Protein AF-A0A8B8DMW7-F1 (afdb_monomer)

Structure (mmCIF, N/CA/C/O backbone):
data_AF-A0A8B8DMW7-F1
#
_entry.id   AF-A0A8B8DMW7-F1
#
loop_
_atom_site.group_PDB
_atom_site.id
_atom_site.type_symbol
_atom_site.label_atom_id
_atom_site.label_alt_id
_atom_site.label_comp_id
_atom_site.label_asym_id
_atom_site.label_entity_id
_atom_site.label_seq_id
_atom_site.pdbx_PDB_ins_code
_atom_site.Cartn_x
_atom_site.Cartn_y
_atom_site.Cartn_z
_atom_site.occupancy
_atom_site.B_iso_or_equiv
_atom_site.auth_seq_id
_atom_site.auth_comp_id
_atom_site.auth_asym_id
_atom_site.auth_atom_id
_atom_site.pdbx_PDB_model_num
ATOM 1 N N . MET A 1 1 ? -51.163 -45.272 -15.082 1.00 38.62 1 MET A N 1
ATOM 2 C CA . MET A 1 1 ? -50.340 -44.198 -15.681 1.00 38.62 1 MET A CA 1
ATOM 3 C C . MET A 1 1 ? -50.093 -43.173 -14.584 1.00 38.62 1 MET A C 1
ATOM 5 O O . MET A 1 1 ? -51.030 -42.864 -13.862 1.00 38.62 1 MET A O 1
ATOM 9 N N . ALA A 1 2 ? -48.829 -42.817 -14.360 1.00 39.22 2 ALA A N 1
ATOM 10 C CA . ALA A 1 2 ? -48.322 -42.127 -13.170 1.00 39.22 2 ALA A CA 1
ATOM 11 C C . ALA A 1 2 ? -48.820 -40.671 -13.021 1.00 39.22 2 ALA A C 1
ATOM 13 O O . ALA A 1 2 ? -49.115 -40.040 -14.036 1.00 39.22 2 ALA A O 1
ATOM 14 N N . PRO A 1 3 ? -48.866 -40.110 -11.796 1.00 40.94 3 PRO A N 1
ATOM 15 C CA . PRO A 1 3 ? -49.042 -38.677 -11.601 1.00 40.94 3 PRO A CA 1
ATOM 16 C C . PRO A 1 3 ? -47.718 -37.938 -11.852 1.00 40.94 3 PRO A C 1
ATOM 18 O O . PRO A 1 3 ? -46.668 -38.320 -11.333 1.00 40.94 3 PRO A O 1
ATOM 21 N N . ILE A 1 4 ? -47.771 -36.874 -12.653 1.00 44.16 4 ILE A N 1
ATOM 22 C CA . ILE A 1 4 ? -46.650 -35.954 -12.865 1.00 44.16 4 ILE A CA 1
ATOM 23 C C . ILE A 1 4 ? -46.601 -35.009 -11.662 1.00 44.16 4 ILE A C 1
ATOM 25 O O . ILE A 1 4 ? -47.529 -34.244 -11.409 1.00 44.16 4 ILE A O 1
ATOM 29 N N . ASN A 1 5 ? -45.512 -35.114 -10.911 1.00 38.69 5 ASN A N 1
ATOM 30 C CA . ASN A 1 5 ? -45.168 -34.288 -9.767 1.00 38.69 5 ASN A CA 1
ATOM 31 C C . ASN A 1 5 ? -44.467 -33.020 -10.284 1.00 38.69 5 ASN A C 1
ATOM 33 O O . ASN A 1 5 ? -43.369 -33.118 -10.828 1.00 38.69 5 ASN A O 1
ATOM 37 N N . ILE A 1 6 ? -45.089 -31.845 -10.154 1.00 47.50 6 ILE A N 1
ATOM 38 C CA . ILE A 1 6 ? -44.439 -30.552 -10.432 1.00 47.50 6 ILE A CA 1
ATOM 39 C C . ILE A 1 6 ? -44.407 -29.753 -9.132 1.00 47.50 6 ILE A C 1
ATOM 41 O O . ILE A 1 6 ? -45.098 -28.755 -8.953 1.00 47.50 6 ILE A O 1
ATOM 45 N N . THR A 1 7 ? -43.580 -30.204 -8.194 1.00 44.94 7 THR A N 1
ATOM 46 C CA . THR A 1 7 ? -43.016 -29.330 -7.163 1.00 44.94 7 THR A CA 1
ATOM 47 C C . THR A 1 7 ? -41.917 -28.495 -7.814 1.00 44.94 7 THR A C 1
ATOM 49 O O . THR A 1 7 ? -40.737 -28.819 -7.730 1.00 44.94 7 THR A O 1
ATOM 52 N N . GLY A 1 8 ? -42.324 -27.454 -8.535 1.00 41.66 8 GLY A N 1
ATOM 53 C CA . GLY A 1 8 ? -41.442 -26.459 -9.141 1.00 41.66 8 GLY A CA 1
ATOM 54 C C . GLY A 1 8 ? -41.655 -25.105 -8.483 1.00 41.66 8 GLY A C 1
ATOM 55 O O . GLY A 1 8 ? -42.107 -24.168 -9.131 1.00 41.66 8 GLY A O 1
ATOM 56 N N . LEU A 1 9 ? -41.395 -25.015 -7.177 1.00 40.38 9 LEU A N 1
ATOM 57 C CA . LEU A 1 9 ? -41.360 -23.741 -6.463 1.00 40.38 9 LEU A CA 1
ATOM 58 C C . LEU A 1 9 ? -40.026 -23.069 -6.812 1.00 40.38 9 LEU A C 1
ATOM 60 O O . LEU A 1 9 ? -39.017 -23.257 -6.137 1.00 40.38 9 LEU A O 1
ATOM 64 N N . ILE A 1 10 ? -40.009 -22.341 -7.929 1.00 41.69 10 ILE A N 1
ATOM 65 C CA . ILE A 1 10 ? -38.921 -21.425 -8.270 1.00 41.69 10 ILE A CA 1
ATOM 66 C C . ILE A 1 10 ? -39.037 -20.253 -7.294 1.00 41.69 10 ILE A C 1
ATOM 68 O O . ILE A 1 10 ? -39.745 -19.277 -7.534 1.00 41.69 10 ILE A O 1
ATOM 72 N N . ILE A 1 11 ? -38.373 -20.386 -6.147 1.00 43.84 11 ILE A N 1
ATOM 73 C CA . ILE A 1 11 ? -38.085 -19.266 -5.258 1.00 43.84 11 ILE A CA 1
ATOM 74 C C . ILE A 1 11 ? -37.014 -18.448 -5.980 1.00 43.84 11 ILE A C 1
ATOM 76 O O . ILE A 1 11 ? -35.822 -18.731 -5.879 1.00 43.84 11 ILE A O 1
ATOM 80 N N . ILE A 1 12 ? -37.454 -17.463 -6.766 1.00 48.34 12 ILE A N 1
ATOM 81 C CA . ILE A 1 12 ? -36.596 -16.365 -7.208 1.00 48.34 12 ILE A CA 1
ATOM 82 C C . ILE A 1 12 ? -36.252 -15.594 -5.937 1.00 48.34 12 ILE A C 1
ATOM 84 O O . ILE A 1 12 ? -37.028 -14.769 -5.456 1.00 48.34 12 ILE A O 1
ATOM 88 N N . LEU A 1 13 ? -35.114 -15.941 -5.343 1.00 38.62 13 LEU A N 1
ATOM 89 C CA . LEU A 1 13 ? -34.545 -15.240 -4.208 1.00 38.62 13 LEU A CA 1
ATOM 90 C C . LEU A 1 13 ? -33.970 -13.935 -4.761 1.00 38.62 13 LEU A C 1
ATOM 92 O O . LEU A 1 13 ? -32.818 -13.856 -5.175 1.00 38.62 13 LEU A O 1
ATOM 96 N N . VAL A 1 14 ? -34.837 -12.927 -4.860 1.00 43.84 14 VAL A N 1
ATOM 97 C CA . VAL A 1 14 ? -34.433 -11.540 -5.064 1.00 43.84 14 VAL A CA 1
ATOM 98 C C . VAL A 1 14 ? -33.691 -11.149 -3.790 1.00 43.84 14 VAL A C 1
ATOM 100 O O . VAL A 1 14 ? -34.307 -10.790 -2.789 1.00 43.84 14 VAL A O 1
ATOM 103 N N . ILE A 1 15 ? -32.368 -11.315 -3.792 1.00 47.91 15 ILE A N 1
ATOM 104 C CA . ILE A 1 15 ? -31.496 -10.759 -2.760 1.00 47.91 15 ILE A CA 1
ATOM 105 C C . ILE A 1 15 ? -31.519 -9.249 -2.983 1.00 47.91 15 ILE A C 1
ATOM 107 O O . ILE A 1 15 ? -30.732 -8.693 -3.741 1.00 47.91 15 ILE A O 1
ATOM 111 N N . SER A 1 16 ? -32.485 -8.581 -2.365 1.00 44.47 16 SER A N 1
ATOM 112 C CA . SER A 1 16 ? -32.354 -7.169 -2.043 1.00 44.47 16 SER A CA 1
ATOM 113 C C . SER A 1 16 ? -31.127 -7.035 -1.142 1.00 44.47 16 SER A C 1
ATOM 115 O O . SER A 1 16 ? -31.129 -7.603 -0.047 1.00 44.47 16 SER A O 1
ATOM 117 N N . CYS A 1 17 ? -30.080 -6.356 -1.633 1.00 41.75 17 CYS A N 1
ATOM 118 C CA . CYS A 1 17 ? -28.896 -5.985 -0.857 1.00 41.75 17 CYS A CA 1
ATOM 119 C C . CYS A 1 17 ? -29.336 -5.425 0.498 1.00 41.75 17 CYS A C 1
ATOM 121 O O . CYS A 1 17 ? -29.926 -4.348 0.571 1.00 41.75 17 CYS A O 1
ATOM 123 N N . VAL A 1 18 ? -29.081 -6.200 1.548 1.00 51.62 18 VAL A N 1
ATOM 124 C CA . VAL A 1 18 ? -29.189 -5.772 2.939 1.00 51.62 18 VAL A CA 1
ATOM 125 C C . VAL A 1 18 ? -28.098 -4.733 3.181 1.00 51.62 18 VAL A C 1
ATOM 127 O O . VAL A 1 18 ? -26.977 -4.899 2.703 1.00 51.62 18 VAL A O 1
ATOM 130 N N . GLU A 1 19 ? -28.461 -3.650 3.866 1.00 55.47 19 GLU A N 1
ATOM 131 C CA . GLU A 1 19 ? -27.587 -2.537 4.247 1.00 55.47 19 GLU A CA 1
ATOM 132 C C . GLU A 1 19 ? -26.218 -3.056 4.719 1.00 55.47 19 GLU A C 1
ATOM 134 O O . GLU A 1 19 ? -26.128 -3.886 5.623 1.00 55.47 19 GLU A O 1
ATOM 139 N N . GLY A 1 20 ? -25.165 -2.623 4.014 1.00 63.00 20 GLY A N 1
ATOM 140 C CA . GLY A 1 20 ? -23.840 -3.251 3.947 1.00 63.00 20 GLY A CA 1
ATOM 141 C C . GLY A 1 20 ? -22.952 -3.049 5.173 1.00 63.00 20 GLY A C 1
ATOM 142 O O . GLY A 1 20 ? -21.792 -2.669 5.030 1.00 63.00 20 GLY A O 1
ATOM 143 N N . GLN A 1 21 ? -23.491 -3.298 6.365 1.00 71.12 21 GLN A N 1
ATOM 144 C CA . GLN A 1 21 ? -22.744 -3.321 7.617 1.00 71.12 21 GLN A CA 1
ATOM 145 C C . GLN A 1 21 ? -22.553 -4.765 8.084 1.00 71.12 21 GLN A C 1
ATOM 147 O O . GLN A 1 21 ? -23.513 -5.501 8.304 1.00 71.12 21 GLN A O 1
ATOM 152 N N . THR A 1 22 ? -21.296 -5.179 8.230 1.00 84.62 22 THR A N 1
ATOM 153 C CA . THR A 1 22 ? -20.930 -6.510 8.733 1.00 84.62 22 THR A CA 1
ATOM 154 C C . THR A 1 22 ? -20.185 -6.365 10.050 1.00 84.62 22 THR A C 1
ATOM 156 O O . THR A 1 22 ? -19.215 -5.620 10.128 1.00 84.62 22 THR A O 1
ATOM 159 N N . GLN A 1 23 ? -20.609 -7.088 11.086 1.00 86.75 23 GLN A N 1
ATOM 160 C CA . GLN A 1 23 ? -19.910 -7.129 12.370 1.00 86.75 23 GLN A CA 1
ATOM 161 C C . GLN A 1 23 ? -19.091 -8.416 12.490 1.00 86.75 23 GLN A C 1
ATOM 163 O O . GLN A 1 23 ? -19.601 -9.515 12.258 1.00 86.75 23 GLN A O 1
ATOM 168 N N . THR A 1 24 ? -17.818 -8.285 12.856 1.00 88.94 24 THR A N 1
ATOM 169 C CA . THR A 1 24 ? -16.917 -9.425 13.063 1.00 88.94 24 THR A CA 1
ATOM 170 C C . THR A 1 24 ? -16.999 -9.966 14.491 1.00 88.94 24 THR A C 1
ATOM 172 O O . THR A 1 24 ? -17.567 -9.343 15.388 1.00 88.94 24 THR A O 1
ATOM 175 N N . LYS A 1 25 ? -16.404 -11.143 14.729 1.00 84.56 25 LYS A N 1
ATOM 176 C CA . LYS A 1 25 ? -16.334 -11.752 16.073 1.00 84.56 25 LYS A CA 1
ATOM 177 C C . LYS A 1 25 ? -15.413 -10.982 17.020 1.00 84.56 25 LYS A C 1
ATOM 179 O O . LYS A 1 25 ? -15.413 -11.233 18.221 1.00 84.56 25 LYS A O 1
ATOM 184 N N . GLU A 1 26 ? -14.590 -10.100 16.473 1.00 86.69 26 GLU A N 1
ATOM 185 C CA . GLU A 1 26 ? -13.582 -9.320 17.171 1.00 86.69 26 GLU A CA 1
ATOM 186 C C . GLU A 1 26 ? -14.043 -7.889 17.475 1.00 86.69 26 GLU A C 1
ATOM 188 O O . GLU A 1 26 ? -13.198 -7.066 17.842 1.00 86.69 26 GLU A O 1
ATOM 193 N N . ASP A 1 27 ? -15.348 -7.625 17.363 1.00 89.75 27 ASP A N 1
ATOM 194 C CA . ASP A 1 27 ? -15.998 -6.333 17.606 1.00 89.75 27 ASP A CA 1
ATOM 195 C C . ASP A 1 27 ? -15.540 -5.234 16.635 1.00 89.75 27 ASP A C 1
ATOM 197 O O . ASP A 1 27 ? -15.338 -4.082 17.018 1.00 89.75 27 ASP A O 1
ATOM 201 N N . VAL A 1 28 ? -15.354 -5.603 15.363 1.00 94.38 28 VAL A N 1
ATOM 202 C CA . VAL A 1 28 ? -15.120 -4.654 14.269 1.00 94.38 28 VAL A CA 1
ATOM 203 C C . VAL A 1 28 ? -16.379 -4.599 13.414 1.00 94.38 28 VAL A C 1
ATOM 205 O O . VAL A 1 28 ? -16.762 -5.588 12.791 1.00 94.38 28 VAL A O 1
ATOM 208 N N . GLU A 1 29 ? -17.037 -3.449 13.401 1.00 96.38 29 GLU A N 1
ATOM 209 C CA . GLU A 1 29 ? -18.109 -3.125 12.464 1.00 96.38 29 GLU A CA 1
ATOM 210 C C . GLU A 1 29 ? -17.476 -2.596 11.171 1.00 96.38 29 GLU A C 1
ATOM 212 O O . GLU A 1 29 ? -16.658 -1.677 11.210 1.00 96.38 29 GLU A O 1
ATOM 217 N N . ILE A 1 30 ? -17.831 -3.190 10.034 1.00 96.69 30 ILE A N 1
ATOM 218 C CA . ILE A 1 30 ? -17.294 -2.870 8.710 1.00 96.69 30 ILE A CA 1
ATOM 219 C C . ILE A 1 30 ? -18.430 -2.337 7.847 1.00 96.69 30 ILE A C 1
ATOM 221 O O . ILE A 1 30 ? -19.419 -3.036 7.627 1.00 96.69 30 ILE A O 1
ATOM 225 N N . GLU A 1 31 ? -18.257 -1.134 7.317 1.00 97.00 31 GLU A N 1
ATOM 226 C CA . GLU A 1 31 ? -19.129 -0.523 6.318 1.00 97.00 31 GLU A CA 1
ATOM 227 C C . GLU A 1 31 ? -18.315 -0.238 5.049 1.00 97.00 31 GLU A C 1
ATOM 229 O O . GLU A 1 31 ? -17.265 0.403 5.109 1.00 97.00 31 GLU A O 1
ATOM 234 N N . ILE A 1 32 ? -18.782 -0.709 3.890 1.00 95.69 32 ILE A N 1
ATOM 235 C CA . ILE A 1 32 ? -18.144 -0.405 2.601 1.00 95.69 32 ILE A CA 1
ATOM 236 C C . ILE A 1 32 ? -18.683 0.940 2.109 1.00 95.69 32 ILE A C 1
ATOM 238 O O . ILE A 1 32 ? -19.856 1.053 1.761 1.00 95.69 32 ILE A O 1
ATOM 242 N N . ILE A 1 33 ? -17.817 1.953 2.081 1.00 96.44 33 ILE A N 1
ATOM 243 C CA . ILE A 1 33 ? -18.148 3.314 1.638 1.00 96.44 33 ILE A CA 1
ATOM 244 C C . ILE A 1 33 ? -18.018 3.420 0.120 1.00 96.44 33 ILE A C 1
ATOM 246 O O . ILE A 1 33 ? -18.929 3.896 -0.554 1.00 96.44 33 ILE A O 1
ATOM 250 N N . THR A 1 34 ? -16.895 2.932 -0.408 1.00 95.06 34 THR A N 1
ATOM 251 C CA . THR A 1 34 ? -16.614 2.902 -1.844 1.00 95.06 34 THR A CA 1
ATOM 252 C C . THR A 1 34 ? -16.273 1.465 -2.218 1.00 95.06 34 THR A C 1
ATOM 254 O O . THR A 1 34 ? -15.289 0.949 -1.686 1.00 95.06 34 THR A O 1
ATOM 257 N N . PRO A 1 35 ? -17.063 0.800 -3.080 1.00 92.25 35 PRO A N 1
ATOM 258 C CA . PRO A 1 35 ? -16.770 -0.558 -3.528 1.00 92.25 35 PRO A CA 1
ATOM 259 C C . PRO A 1 35 ? -15.506 -0.588 -4.401 1.00 92.25 35 PRO A C 1
ATOM 261 O O . PRO A 1 35 ? -15.073 0.458 -4.893 1.00 92.25 35 PRO A O 1
ATOM 264 N N . PRO A 1 36 ? -14.915 -1.771 -4.632 1.00 90.06 36 PRO A N 1
ATOM 265 C CA . PRO A 1 36 ? -13.738 -1.874 -5.475 1.00 90.06 36 PRO A CA 1
ATOM 266 C C . PRO A 1 36 ? -14.047 -1.462 -6.927 1.00 90.06 36 PRO A C 1
ATOM 268 O O . PRO A 1 36 ? -15.152 -1.703 -7.421 1.00 90.06 36 PRO A O 1
ATOM 271 N N . PRO A 1 37 ? -13.071 -0.878 -7.644 1.00 86.06 37 PRO A N 1
ATOM 272 C CA . PRO A 1 37 ? -13.241 -0.436 -9.028 1.00 86.06 37 PRO A CA 1
ATOM 273 C C . PRO A 1 37 ? -13.409 -1.601 -10.018 1.00 86.06 37 PRO A C 1
ATOM 275 O O . PRO A 1 37 ? -13.922 -1.400 -11.116 1.00 86.06 37 PRO A O 1
ATOM 278 N N . SER A 1 38 ? -12.997 -2.816 -9.638 1.00 83.94 38 SER A N 1
ATOM 279 C CA . SER A 1 38 ? -13.169 -4.045 -10.416 1.00 83.94 38 SER A CA 1
ATOM 280 C C . SER A 1 38 ? -13.755 -5.152 -9.545 1.00 83.94 38 SER A C 1
ATOM 282 O O . SER A 1 38 ? -13.354 -5.320 -8.396 1.00 83.94 38 SER A O 1
ATOM 284 N N . LEU A 1 39 ? -14.678 -5.933 -10.114 1.00 78.81 39 LEU A N 1
ATOM 285 C CA . LEU A 1 39 ? -15.257 -7.118 -9.470 1.00 78.81 39 LEU A CA 1
ATOM 286 C C . LEU A 1 39 ? -14.314 -8.331 -9.493 1.00 78.81 39 LEU A C 1
ATOM 288 O O . LEU A 1 39 ? -14.531 -9.278 -8.745 1.00 78.81 39 LEU A O 1
ATOM 292 N N . GLU A 1 40 ? -13.282 -8.309 -10.337 1.00 84.31 40 GLU A N 1
ATOM 293 C CA . GLU A 1 40 ? -12.313 -9.404 -10.500 1.00 84.31 40 GLU A CA 1
ATOM 294 C C . GLU A 1 40 ? -11.042 -9.193 -9.665 1.00 84.31 40 GLU A C 1
ATOM 296 O O . GLU A 1 40 ? -10.027 -9.855 -9.876 1.00 84.31 40 GLU A O 1
ATOM 301 N N . CYS A 1 41 ? -11.067 -8.259 -8.713 1.00 88.25 41 CYS A N 1
ATOM 302 C CA . CYS A 1 41 ? -9.914 -8.006 -7.869 1.00 88.25 41 CYS A CA 1
ATOM 303 C C . CYS A 1 41 ? -9.651 -9.171 -6.906 1.00 88.25 41 CYS A C 1
ATOM 305 O O . CYS A 1 41 ? -10.552 -9.731 -6.277 1.00 88.25 41 CYS A O 1
ATOM 307 N N . GLN A 1 42 ? -8.375 -9.511 -6.751 1.00 90.56 42 GLN A N 1
ATOM 308 C CA . GLN A 1 42 ? -7.933 -10.369 -5.667 1.00 90.56 42 GLN A CA 1
ATOM 309 C C . GLN A 1 42 ? -8.015 -9.579 -4.360 1.00 90.56 42 GLN A C 1
ATOM 311 O O . GLN A 1 42 ? -7.318 -8.584 -4.201 1.00 90.56 42 GLN A O 1
ATOM 316 N N . GLY A 1 43 ? -8.859 -10.015 -3.424 1.00 93.56 43 GLY A N 1
ATOM 317 C CA . GLY A 1 43 ? -8.952 -9.382 -2.109 1.00 93.56 43 GLY A CA 1
ATOM 318 C C . GLY A 1 43 ? -7.686 -9.584 -1.270 1.00 93.56 43 GLY A C 1
ATOM 319 O O . GLY A 1 43 ? -6.983 -10.586 -1.426 1.00 93.56 43 GLY A O 1
ATOM 320 N N . ILE A 1 44 ? -7.424 -8.650 -0.353 1.00 94.94 44 ILE A N 1
ATOM 321 C CA . ILE A 1 44 ? -6.288 -8.686 0.574 1.00 94.94 44 ILE A CA 1
ATOM 322 C C . ILE A 1 44 ? -6.331 -9.944 1.444 1.00 94.94 44 ILE A C 1
ATOM 324 O O . ILE A 1 44 ? -7.346 -10.261 2.075 1.00 94.94 44 ILE A O 1
ATOM 328 N N . ARG A 1 45 ? -5.192 -10.633 1.519 1.00 92.94 45 ARG A N 1
ATOM 329 C CA . ARG A 1 45 ? -4.968 -11.839 2.316 1.00 92.94 45 ARG A CA 1
ATOM 330 C C . ARG A 1 45 ? -3.703 -11.712 3.159 1.00 92.94 45 ARG A C 1
ATOM 332 O O . ARG A 1 45 ? -2.900 -10.791 3.043 1.00 92.94 45 ARG A O 1
ATOM 339 N N . LYS A 1 46 ? -3.528 -12.669 4.065 1.00 90.81 46 LYS A N 1
ATOM 340 C CA . LYS A 1 46 ? -2.367 -12.738 4.957 1.00 90.81 46 LYS A CA 1
ATOM 341 C C . LYS A 1 46 ? -1.065 -12.862 4.166 1.00 90.81 46 LYS A C 1
ATOM 343 O O . LYS A 1 46 ? -0.935 -13.756 3.341 1.00 90.81 46 LYS A O 1
ATOM 348 N N . GLY A 1 47 ? -0.091 -12.020 4.504 1.00 90.88 47 GLY A N 1
ATOM 349 C CA . GLY A 1 47 ? 1.215 -11.957 3.847 1.00 90.88 47 GLY A CA 1
ATOM 350 C C . GLY A 1 47 ? 1.308 -10.927 2.723 1.00 90.88 47 GLY A C 1
ATOM 351 O O . GLY A 1 47 ? 2.427 -10.585 2.339 1.00 90.88 47 GLY A O 1
ATOM 352 N N . ASP A 1 48 ? 0.176 -10.403 2.249 1.00 94.94 48 ASP A N 1
ATOM 353 C CA . AS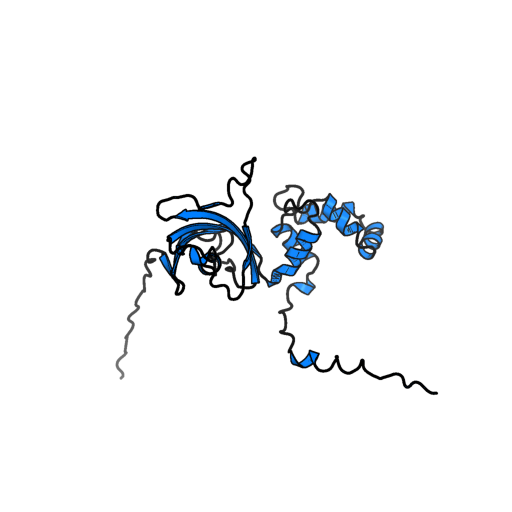P A 1 48 ? 0.144 -9.385 1.201 1.00 94.94 48 ASP A CA 1
ATOM 354 C C . ASP A 1 48 ? 0.769 -8.078 1.687 1.00 94.94 48 ASP A C 1
ATOM 356 O O . ASP A 1 48 ? 0.748 -7.761 2.878 1.00 94.94 48 ASP A O 1
ATOM 360 N N . TRP A 1 49 ? 1.322 -7.301 0.766 1.00 94.94 49 TRP A N 1
ATOM 361 C CA . TRP A 1 49 ? 1.738 -5.935 1.048 1.00 94.94 49 TRP A CA 1
ATOM 362 C C . TRP A 1 49 ? 0.577 -4.985 0.760 1.00 94.94 49 TRP A C 1
ATOM 364 O O . TRP A 1 49 ? -0.057 -5.070 -0.293 1.00 94.94 49 TRP A O 1
ATOM 374 N N . VAL A 1 50 ? 0.280 -4.093 1.703 1.00 94.44 50 VAL A N 1
ATOM 375 C CA . VAL A 1 50 ? -0.858 -3.175 1.617 1.00 94.44 50 VAL A CA 1
ATOM 376 C C . VAL A 1 50 ? -0.397 -1.761 1.938 1.00 94.44 50 VAL A C 1
ATOM 378 O O . VAL A 1 50 ? 0.335 -1.537 2.904 1.00 94.44 50 VAL A O 1
ATOM 381 N N . SER A 1 51 ? -0.864 -0.813 1.132 1.00 94.31 51 SER A N 1
ATOM 382 C CA . SER A 1 51 ? -0.722 0.624 1.339 1.00 94.31 51 SER A CA 1
ATOM 383 C C . SER A 1 51 ? -2.104 1.228 1.528 1.00 94.31 51 SER A C 1
ATOM 385 O O . SER A 1 51 ? -2.990 1.051 0.688 1.00 94.31 51 SER A O 1
ATOM 387 N N . ILE A 1 52 ? -2.308 1.932 2.637 1.00 96.31 52 ILE A N 1
ATOM 388 C CA . ILE A 1 52 ? -3.592 2.553 2.957 1.00 96.31 52 ILE A CA 1
ATOM 389 C C . ILE A 1 52 ? -3.446 4.043 3.227 1.00 96.31 52 ILE A C 1
ATOM 391 O O . ILE A 1 52 ? -2.418 4.526 3.705 1.00 96.31 52 ILE A O 1
ATOM 395 N N . LEU A 1 53 ? -4.533 4.760 2.975 1.00 96.88 53 LEU A N 1
ATOM 396 C CA . LEU A 1 53 ? -4.754 6.100 3.490 1.00 96.88 53 LEU A CA 1
ATOM 397 C C . LEU A 1 53 ? -5.921 6.053 4.466 1.00 96.88 53 LEU A C 1
ATOM 399 O O . LEU A 1 53 ? -6.933 5.424 4.169 1.00 96.88 53 LEU A O 1
ATOM 403 N N . TYR A 1 54 ? -5.809 6.710 5.614 1.00 97.00 54 TYR A N 1
ATOM 404 C CA . TYR A 1 54 ? -6.868 6.705 6.609 1.00 97.00 54 TYR A CA 1
ATOM 405 C C . TYR A 1 54 ? -7.046 8.026 7.346 1.00 97.00 54 TYR A C 1
ATOM 407 O O . TYR A 1 54 ? -6.135 8.849 7.449 1.00 97.00 54 TYR A O 1
ATOM 415 N N . ASN A 1 55 ? -8.239 8.169 7.915 1.00 96.62 55 ASN A N 1
ATOM 416 C CA . ASN A 1 55 ? -8.553 9.118 8.973 1.00 96.62 55 ASN A CA 1
ATOM 417 C C . ASN A 1 55 ? -9.114 8.356 10.172 1.00 96.62 55 ASN A C 1
ATOM 419 O O . ASN A 1 55 ? -10.014 7.532 10.014 1.00 96.62 55 ASN A O 1
ATOM 423 N N . ALA A 1 56 ? -8.598 8.650 11.362 1.00 96.44 56 ALA A N 1
ATOM 424 C CA . ALA A 1 56 ? -9.046 8.051 12.606 1.00 96.44 56 ALA A CA 1
ATOM 425 C C . ALA A 1 56 ? -9.554 9.125 13.572 1.00 96.44 56 ALA A C 1
ATOM 427 O O . ALA A 1 56 ? -8.871 10.116 13.856 1.00 96.44 56 ALA A O 1
ATOM 428 N N . SER A 1 57 ? -10.743 8.900 14.117 1.00 96.81 57 SER A N 1
ATOM 429 C CA . SER A 1 57 ? -11.366 9.762 15.118 1.00 96.81 57 SER A CA 1
ATOM 430 C C . SER A 1 57 ? -12.154 8.944 16.139 1.00 96.81 57 SER A C 1
ATOM 432 O O . SER A 1 57 ? -12.429 7.763 15.936 1.00 96.81 57 SER A O 1
ATOM 434 N N . THR A 1 58 ? -12.523 9.548 17.266 1.00 96.44 58 THR A N 1
ATOM 435 C CA . THR A 1 58 ? -13.545 8.961 18.144 1.00 96.44 58 THR A CA 1
ATOM 436 C C . THR A 1 58 ? -14.927 9.082 17.500 1.00 96.44 58 THR A C 1
ATOM 438 O O . THR A 1 58 ? -15.123 9.868 16.570 1.00 96.44 58 THR A O 1
ATOM 441 N N . VAL A 1 59 ? -15.918 8.341 18.001 1.00 95.12 59 VAL A N 1
ATOM 442 C CA . VAL A 1 59 ? -17.310 8.467 17.522 1.00 95.12 59 VAL A CA 1
ATOM 443 C C . VAL A 1 59 ? -17.894 9.873 17.731 1.00 95.12 59 VAL A C 1
ATOM 445 O O . VAL A 1 59 ? -18.795 10.279 17.004 1.00 95.12 59 VAL A O 1
ATOM 448 N N . GLU A 1 60 ? -17.352 10.644 18.677 1.00 93.00 60 GLU A N 1
ATOM 449 C CA . GLU A 1 60 ? -17.685 12.054 18.912 1.00 93.00 60 GLU A CA 1
ATOM 450 C C . GLU A 1 60 ? -16.957 13.021 17.958 1.00 93.00 60 GLU A C 1
ATOM 452 O O . GLU A 1 60 ? -17.157 14.233 18.034 1.00 93.00 60 GLU A O 1
ATOM 457 N N . GLY A 1 61 ? -16.111 12.507 17.061 1.00 92.62 61 GLY A N 1
ATOM 458 C CA . GLY A 1 61 ? -15.377 13.293 16.071 1.00 92.62 61 GLY A CA 1
ATOM 459 C C . GLY A 1 61 ? -14.058 13.881 16.573 1.00 92.62 61 GLY A C 1
ATOM 460 O O . GLY A 1 61 ? -13.458 14.699 15.874 1.00 92.62 61 GLY A O 1
ATOM 461 N N . GLN A 1 62 ? -13.570 13.483 17.753 1.00 94.56 62 GLN A N 1
ATOM 462 C CA . GLN A 1 62 ? -12.247 13.907 18.210 1.00 94.56 62 GLN A CA 1
ATOM 463 C C . GLN A 1 62 ? -11.170 13.274 17.323 1.00 94.56 62 GLN A C 1
ATOM 465 O O . GLN A 1 62 ? -11.110 12.054 17.195 1.00 94.56 62 GLN A O 1
ATOM 470 N N . TYR A 1 63 ? -10.306 14.104 16.737 1.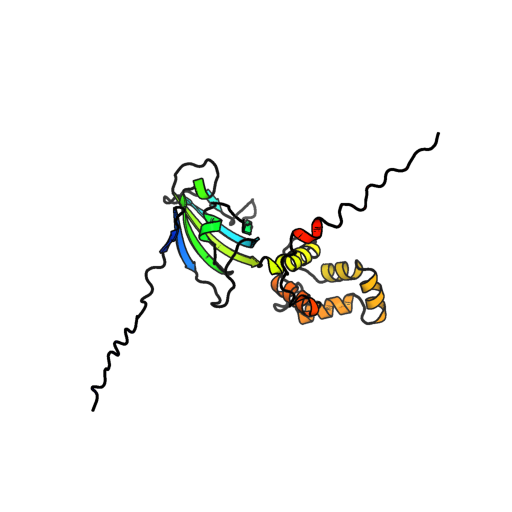00 94.00 63 TYR A N 1
ATOM 471 C CA . TYR A 1 63 ? -9.177 13.649 15.926 1.00 94.00 63 TYR A CA 1
ATOM 472 C C . TYR A 1 63 ? -8.221 12.765 16.737 1.00 94.00 63 TYR A C 1
ATOM 474 O O . TYR A 1 63 ? -7.838 13.130 17.852 1.00 94.00 63 TYR A O 1
ATOM 482 N N . LEU A 1 64 ? -7.813 11.638 16.150 1.00 93.69 64 LEU A N 1
ATOM 483 C CA . LEU A 1 64 ? -6.780 10.762 16.698 1.00 93.69 64 LEU A CA 1
ATOM 484 C C . LEU A 1 64 ? -5.521 10.803 15.835 1.00 93.69 64 LEU A C 1
ATOM 486 O O . LEU A 1 64 ? -4.464 11.190 16.326 1.00 93.69 64 LEU A O 1
ATOM 490 N N . ASP A 1 65 ? -5.636 10.422 14.562 1.00 93.50 65 ASP A N 1
ATOM 491 C CA . ASP A 1 65 ? -4.515 10.401 13.619 1.00 93.50 65 ASP A CA 1
ATOM 492 C C . ASP A 1 65 ? -5.010 10.326 12.162 1.00 93.50 65 ASP A C 1
ATOM 494 O O . ASP A 1 65 ? -6.174 10.014 11.894 1.00 93.50 65 ASP A O 1
ATOM 498 N N . SER A 1 66 ? -4.126 10.616 11.212 1.00 94.31 66 SER A N 1
ATOM 499 C CA . SER A 1 66 ? -4.401 10.608 9.779 1.00 94.31 66 SER A CA 1
ATOM 500 C C . SER A 1 66 ? -3.120 10.403 8.972 1.00 94.31 66 SER A C 1
ATOM 502 O O . SER A 1 66 ? -2.039 10.862 9.349 1.00 94.31 66 SER A O 1
ATOM 504 N N . THR A 1 67 ? -3.237 9.736 7.824 1.00 93.94 67 THR A N 1
ATOM 505 C CA . THR A 1 67 ? -2.178 9.702 6.795 1.00 93.94 67 THR A CA 1
ATOM 506 C C . THR A 1 67 ? -2.147 10.965 5.940 1.00 93.94 67 THR A C 1
ATOM 508 O O . THR A 1 67 ? -1.186 11.192 5.207 1.00 93.94 67 THR A O 1
ATOM 511 N N . TYR A 1 68 ? -3.206 11.771 5.997 1.00 91.94 68 TYR A N 1
ATOM 512 C CA . TYR A 1 68 ? -3.314 13.040 5.295 1.00 91.94 68 TYR A CA 1
ATOM 513 C C . TYR A 1 68 ? -2.721 14.166 6.144 1.00 91.94 68 TYR A C 1
ATOM 515 O O . TYR A 1 68 ? -2.785 14.137 7.372 1.00 91.94 68 TYR A O 1
ATOM 523 N N . ASN A 1 69 ? -2.196 15.198 5.485 1.00 86.25 69 ASN A N 1
ATOM 524 C CA . ASN A 1 69 ? -1.690 16.412 6.130 1.00 86.25 69 ASN A CA 1
ATOM 525 C C . ASN A 1 69 ? -0.605 16.157 7.201 1.00 86.25 69 ASN A C 1
ATOM 527 O O . ASN A 1 69 ? -0.590 16.800 8.251 1.00 86.25 69 ASN A O 1
ATOM 531 N N . ARG A 1 70 ? 0.317 15.220 6.951 1.00 81.56 70 ARG A N 1
ATOM 532 C CA . ARG A 1 70 ? 1.456 14.950 7.840 1.00 81.56 70 ARG A CA 1
ATOM 533 C C . ARG A 1 70 ? 2.588 15.962 7.606 1.00 81.56 70 ARG A C 1
ATOM 535 O O . ARG A 1 70 ? 2.911 16.319 6.474 1.00 81.56 70 ARG A O 1
ATOM 542 N N . GLY A 1 71 ? 3.247 16.375 8.690 1.00 71.62 71 GLY A N 1
ATOM 543 C CA . GLY A 1 71 ? 4.412 17.267 8.641 1.00 71.62 71 GLY A CA 1
ATOM 544 C C . GLY A 1 71 ? 4.070 18.736 8.366 1.00 71.62 71 GLY A C 1
ATOM 545 O O . GLY A 1 71 ? 2.929 19.160 8.510 1.00 71.62 71 GLY A O 1
ATOM 546 N N . ARG A 1 72 ? 5.084 19.542 8.021 1.00 67.56 72 ARG A N 1
ATOM 547 C CA . ARG A 1 72 ? 4.906 20.983 7.739 1.00 67.56 72 ARG A CA 1
ATOM 548 C C . ARG A 1 72 ? 4.339 21.263 6.349 1.00 67.56 72 ARG A C 1
ATOM 550 O O . ARG A 1 72 ? 3.723 22.306 6.162 1.00 67.56 72 ARG A O 1
ATOM 557 N N . ASP A 1 73 ? 4.515 20.327 5.424 1.00 79.25 73 ASP A N 1
ATOM 558 C CA . ASP A 1 73 ? 4.162 20.494 4.011 1.00 79.25 73 ASP A CA 1
ATOM 559 C C . ASP A 1 73 ? 2.814 19.839 3.658 1.00 79.25 73 ASP A C 1
ATOM 561 O O . ASP A 1 73 ? 2.491 19.676 2.487 1.00 79.25 73 ASP A O 1
ATOM 565 N N . ASN A 1 74 ? 2.016 19.462 4.669 1.00 81.81 74 ASN A N 1
ATOM 566 C CA . ASN A 1 74 ? 0.717 18.795 4.514 1.00 81.81 74 ASN A CA 1
ATOM 567 C C . ASN A 1 74 ? 0.766 17.578 3.573 1.00 81.81 74 ASN A C 1
ATOM 569 O O . ASN A 1 74 ? -0.114 17.375 2.736 1.00 81.81 74 ASN A O 1
ATOM 573 N N . LEU A 1 75 ? 1.798 16.748 3.724 1.00 83.62 75 LEU A N 1
ATOM 574 C CA . LEU A 1 75 ? 2.007 15.598 2.855 1.00 83.62 75 LEU A CA 1
ATOM 575 C C . LEU A 1 75 ? 0.975 14.506 3.140 1.00 83.62 75 LEU A C 1
ATOM 577 O O . LEU A 1 75 ? 0.577 14.275 4.284 1.00 83.62 75 LEU A O 1
ATOM 581 N N . THR A 1 76 ? 0.573 13.802 2.087 1.00 89.75 76 THR A N 1
ATOM 582 C CA . THR A 1 76 ? -0.209 12.569 2.204 1.00 89.75 76 THR A CA 1
ATOM 583 C C . THR A 1 76 ? 0.754 11.393 2.131 1.00 89.75 76 THR A C 1
ATOM 585 O O . THR A 1 76 ? 1.264 11.077 1.059 1.00 89.75 76 THR A O 1
ATOM 588 N N . ILE A 1 77 ? 1.023 10.769 3.278 1.00 89.06 77 ILE A N 1
ATOM 589 C CA . ILE A 1 77 ? 1.995 9.677 3.406 1.00 89.06 77 ILE A CA 1
ATOM 590 C C . ILE A 1 77 ? 1.228 8.405 3.769 1.00 89.06 77 ILE A C 1
ATOM 592 O O . ILE A 1 77 ? 0.718 8.327 4.891 1.00 89.06 77 ILE A O 1
ATOM 596 N N . PRO A 1 78 ? 1.128 7.424 2.855 1.00 91.31 78 PRO A N 1
ATOM 597 C CA . PRO A 1 78 ? 0.449 6.169 3.132 1.00 91.31 78 PRO A CA 1
ATOM 598 C C . PRO A 1 78 ? 1.061 5.411 4.297 1.00 91.31 78 PRO A C 1
ATOM 600 O O . PRO A 1 78 ? 2.275 5.412 4.496 1.00 91.31 78 PRO A O 1
ATOM 603 N N . GLU A 1 79 ? 0.204 4.707 5.020 1.00 92.50 79 GLU A N 1
ATOM 604 C CA . GLU A 1 79 ? 0.644 3.680 5.949 1.00 92.50 79 GLU A CA 1
ATOM 605 C C . GLU A 1 79 ? 0.846 2.386 5.161 1.00 92.50 79 GLU A C 1
ATOM 607 O O . GLU A 1 79 ? -0.074 1.916 4.486 1.00 92.50 79 GLU A O 1
ATOM 612 N N . VAL A 1 80 ? 2.049 1.820 5.236 1.00 91.06 80 VAL A N 1
ATOM 613 C CA . VAL A 1 80 ? 2.427 0.614 4.491 1.00 91.06 80 VAL A CA 1
ATOM 614 C C . VAL A 1 80 ? 2.790 -0.505 5.451 1.00 91.06 80 VAL A C 1
ATOM 616 O O . VAL A 1 80 ? 3.553 -0.310 6.398 1.00 91.06 80 VAL A O 1
ATOM 619 N N . TYR A 1 81 ? 2.257 -1.699 5.217 1.00 89.56 81 TYR A N 1
ATOM 620 C CA . TYR A 1 81 ? 2.574 -2.862 6.040 1.00 89.56 81 TYR A CA 1
ATOM 621 C C . TYR A 1 81 ? 2.320 -4.169 5.297 1.00 89.56 81 TYR A C 1
ATOM 623 O O . TYR A 1 81 ? 1.545 -4.248 4.347 1.00 89.56 81 TYR A O 1
ATOM 631 N N . TYR A 1 82 ? 2.970 -5.227 5.776 1.00 90.25 82 TYR A N 1
AT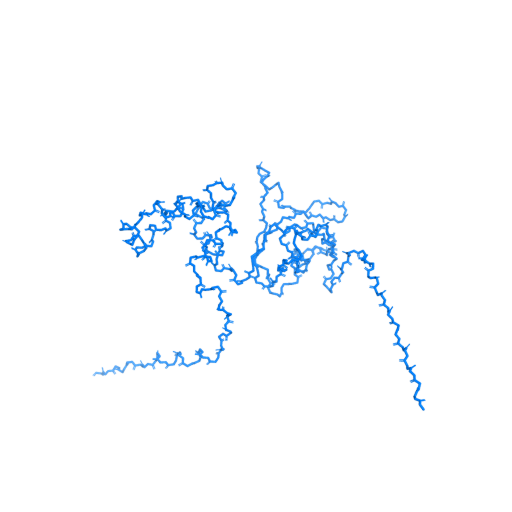OM 632 C CA . TYR A 1 82 ? 2.591 -6.584 5.412 1.00 90.25 82 TYR A CA 1
ATOM 633 C C . TYR A 1 82 ? 1.394 -7.005 6.252 1.00 90.25 82 TYR A C 1
ATOM 635 O O . TYR A 1 82 ? 1.420 -6.903 7.483 1.00 90.25 82 TYR A O 1
ATOM 643 N N . PHE A 1 83 ? 0.351 -7.484 5.590 1.00 88.94 83 PHE A N 1
ATOM 644 C CA . PHE A 1 83 ? -0.894 -7.898 6.203 1.00 88.94 83 PHE A CA 1
ATOM 645 C C . PHE A 1 83 ? -0.644 -9.092 7.129 1.00 88.94 83 PHE A C 1
ATOM 647 O O . PHE A 1 83 ? -0.417 -10.228 6.699 1.00 88.94 83 PHE A O 1
ATOM 654 N N . ALA A 1 84 ? -0.578 -8.804 8.427 1.00 78.94 84 ALA A N 1
ATOM 655 C CA . ALA A 1 84 ? 0.035 -9.695 9.394 1.00 78.94 84 ALA A CA 1
ATOM 656 C C . ALA A 1 84 ? -0.799 -10.958 9.660 1.00 78.94 84 ALA A C 1
ATOM 658 O O . ALA A 1 84 ? -2.017 -10.926 9.835 1.00 78.94 84 ALA A O 1
ATOM 659 N N . VAL A 1 85 ? -0.109 -12.095 9.772 1.00 58.69 85 VAL A N 1
ATOM 660 C CA . VAL A 1 85 ? -0.706 -13.369 10.186 1.00 58.69 85 VAL A CA 1
ATOM 661 C C . VAL A 1 85 ? -0.900 -13.358 11.705 1.00 58.69 85 VAL A C 1
ATOM 663 O O . VAL A 1 85 ? 0.063 -13.253 12.460 1.00 58.69 85 VAL A O 1
ATOM 666 N N . GLY A 1 86 ? -2.141 -13.527 12.169 1.00 56.66 86 GLY A N 1
ATOM 667 C CA . GLY A 1 86 ? -2.439 -13.800 13.582 1.00 56.66 86 GLY A CA 1
ATOM 668 C C . GLY A 1 86 ? -2.552 -12.572 14.491 1.00 56.66 86 GLY A C 1
ATOM 669 O O . GLY A 1 86 ? -2.640 -12.732 15.709 1.00 56.66 86 GLY A O 1
ATOM 670 N N . THR A 1 87 ? -2.583 -11.357 13.939 1.00 63.69 87 THR A N 1
ATOM 671 C CA . THR A 1 87 ? -2.866 -10.150 14.721 1.00 63.69 87 THR A CA 1
ATOM 672 C C . THR A 1 87 ? -4.374 -10.010 14.936 1.00 63.69 87 THR A C 1
ATOM 674 O O . THR A 1 87 ? -5.170 -10.140 14.013 1.00 63.69 87 THR A O 1
ATOM 677 N N . LYS A 1 88 ? -4.790 -9.711 16.172 1.00 74.38 88 LYS A N 1
ATOM 678 C CA . LYS A 1 88 ? -6.166 -9.269 16.481 1.00 74.38 88 LYS A CA 1
ATOM 679 C C . LYS A 1 88 ? -6.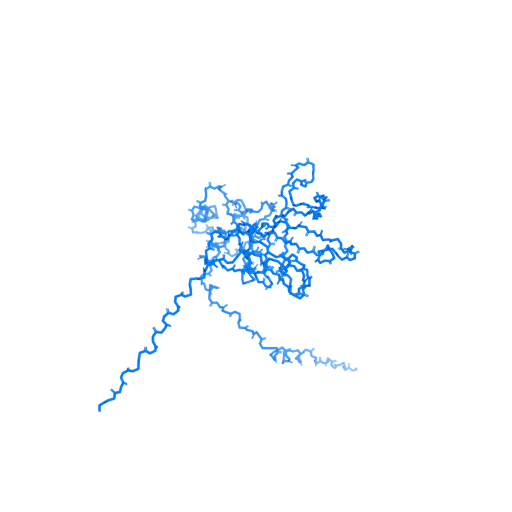333 -7.762 16.237 1.00 74.38 88 LYS A C 1
ATOM 681 O O . LYS A 1 88 ? -7.060 -7.097 16.972 1.00 74.38 88 LYS A O 1
ATOM 686 N N . ASN A 1 89 ? -5.579 -7.221 15.278 1.00 89.88 89 ASN A N 1
ATOM 687 C CA . ASN A 1 89 ? -5.623 -5.805 14.954 1.00 89.88 89 ASN A CA 1
ATOM 688 C C . ASN A 1 89 ? -6.898 -5.534 14.151 1.00 89.88 89 ASN A C 1
ATOM 690 O O . ASN A 1 89 ? -7.154 -6.204 13.151 1.00 89.88 89 ASN A O 1
ATOM 694 N N . GLY A 1 90 ? -7.701 -4.575 14.601 1.00 92.06 90 GLY A N 1
ATOM 695 C CA . GLY A 1 90 ? -9.005 -4.317 14.003 1.00 92.06 90 GLY A CA 1
ATOM 696 C C . GLY A 1 90 ? -8.933 -3.733 12.588 1.00 92.06 90 GLY A C 1
ATOM 697 O O . GLY A 1 90 ? -9.817 -4.020 11.788 1.00 92.06 90 GLY A O 1
ATOM 698 N N . VAL A 1 91 ? -7.853 -3.022 12.232 1.00 93.69 91 VAL A N 1
ATOM 699 C CA . VAL A 1 91 ? -7.609 -2.559 10.852 1.00 93.69 91 VAL A CA 1
ATOM 700 C C . VAL A 1 91 ? -7.361 -3.753 9.935 1.00 93.69 91 VAL A C 1
ATOM 702 O O . VAL A 1 91 ? -7.988 -3.863 8.887 1.00 93.69 91 VAL A O 1
ATOM 705 N N . THR A 1 92 ? -6.500 -4.689 10.352 1.00 92.69 92 THR A N 1
ATOM 706 C CA . THR A 1 92 ? -6.253 -5.929 9.599 1.00 92.69 92 THR A CA 1
ATOM 707 C C . THR A 1 92 ? -7.554 -6.713 9.423 1.00 92.69 92 THR A C 1
ATOM 709 O O . THR A 1 92 ? -7.902 -7.078 8.314 1.00 92.69 92 THR A O 1
ATOM 712 N N . ILE A 1 93 ? -8.339 -6.898 10.483 1.00 92.19 93 ILE A N 1
ATOM 713 C CA . ILE A 1 93 ? -9.627 -7.606 10.392 1.00 92.19 93 ILE A CA 1
ATOM 714 C C . ILE A 1 93 ? -10.606 -6.885 9.452 1.00 92.19 93 ILE A C 1
ATOM 716 O O . ILE A 1 93 ? -11.269 -7.521 8.639 1.00 92.19 93 ILE A O 1
ATOM 720 N N . GLY A 1 94 ? -10.691 -5.558 9.544 1.00 94.00 94 GLY A N 1
ATOM 721 C CA . GLY A 1 94 ? -11.625 -4.757 8.759 1.00 94.00 94 GLY A CA 1
ATOM 722 C C . GLY A 1 94 ? -11.305 -4.687 7.265 1.00 94.00 94 GLY A C 1
ATOM 723 O O . GLY A 1 94 ? -12.209 -4.516 6.447 1.00 94.00 94 GLY A O 1
ATOM 724 N N . LEU A 1 95 ? -10.031 -4.832 6.898 1.00 95.19 95 LEU A N 1
ATOM 725 C CA . LEU A 1 95 ? -9.563 -4.755 5.513 1.00 95.19 95 LEU A CA 1
ATOM 726 C C . LEU A 1 95 ? -9.363 -6.123 4.851 1.00 95.19 95 LEU A C 1
ATOM 728 O O . LEU A 1 95 ? -9.049 -6.173 3.664 1.00 95.19 95 LEU A O 1
ATOM 732 N N . GLU A 1 96 ? -9.564 -7.232 5.568 1.00 93.56 96 GLU A N 1
ATOM 733 C CA . GLU A 1 96 ? -9.473 -8.569 4.972 1.00 93.56 96 GLU A CA 1
ATOM 734 C C . GLU A 1 96 ? -10.468 -8.693 3.803 1.00 93.56 96 GLU A C 1
ATOM 736 O O . GLU A 1 96 ? -11.641 -8.314 3.902 1.00 93.56 96 GLU A O 1
ATOM 741 N N . GLY A 1 97 ? -9.971 -9.153 2.654 1.00 93.31 97 GLY A N 1
ATOM 742 C CA . GLY A 1 97 ? -10.738 -9.258 1.415 1.00 93.31 97 GLY A CA 1
ATOM 743 C C . GLY A 1 97 ? -11.068 -7.935 0.712 1.00 93.31 97 GLY A C 1
ATOM 744 O O . GLY A 1 97 ? -11.791 -7.983 -0.276 1.00 93.31 97 GLY A O 1
ATOM 745 N N . ALA A 1 98 ? -10.596 -6.776 1.188 1.00 94.69 98 ALA A N 1
ATOM 746 C CA . ALA A 1 98 ? -10.730 -5.516 0.446 1.00 94.69 98 ALA A CA 1
ATOM 747 C C . ALA A 1 98 ? -9.804 -5.491 -0.777 1.00 94.69 98 ALA A C 1
ATOM 749 O O . ALA A 1 98 ? -8.810 -6.216 -0.800 1.00 94.69 98 ALA A O 1
ATOM 750 N N . CYS A 1 99 ? -10.088 -4.640 -1.759 1.00 94.69 99 CYS A N 1
ATOM 751 C CA . CYS A 1 99 ? -9.228 -4.465 -2.935 1.00 94.69 99 CYS A CA 1
ATOM 752 C C . CYS A 1 99 ? -8.692 -3.038 -3.086 1.00 94.69 99 CYS A C 1
ATOM 754 O O . CYS A 1 99 ? -9.228 -2.097 -2.503 1.00 94.69 99 CYS A O 1
ATOM 756 N N . LYS A 1 100 ? -7.662 -2.864 -3.929 1.00 93.94 100 LYS A N 1
ATOM 757 C CA . LYS A 1 100 ? -7.164 -1.543 -4.359 1.00 93.94 100 LYS A CA 1
ATOM 758 C C . LYS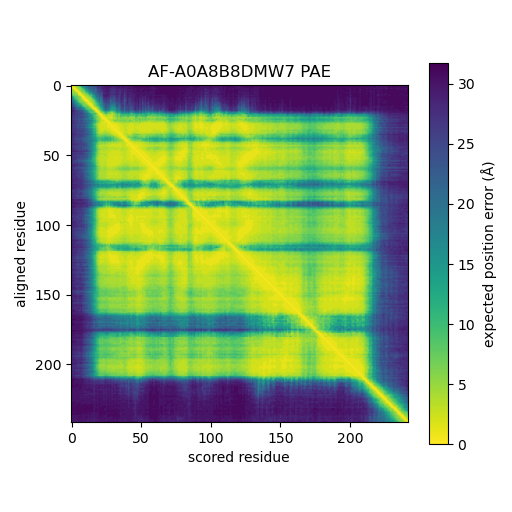 A 1 100 ? -8.324 -0.656 -4.829 1.00 93.94 100 LYS A C 1
ATOM 760 O O . LYS A 1 100 ? -9.126 -1.075 -5.658 1.00 93.94 100 LYS A O 1
ATOM 765 N N . GLY A 1 101 ? -8.403 0.561 -4.297 1.00 94.50 101 GLY A N 1
ATOM 766 C CA . GLY A 1 101 ? -9.455 1.542 -4.579 1.00 94.50 101 GLY A CA 1
ATOM 767 C C . GLY A 1 101 ? -10.713 1.421 -3.712 1.00 94.50 101 GLY A C 1
ATOM 768 O O . GLY A 1 101 ? -11.542 2.328 -3.733 1.00 94.50 101 GLY A O 1
ATOM 769 N N . GLU A 1 102 ? -10.861 0.353 -2.924 1.00 96.06 102 GLU A N 1
ATOM 770 C CA . GLU A 1 102 ? -11.980 0.200 -1.992 1.00 96.06 102 GLU A CA 1
ATOM 771 C C . GLU A 1 102 ? -11.779 1.069 -0.742 1.00 96.06 102 GLU A C 1
ATOM 773 O O . GLU A 1 102 ? -10.677 1.155 -0.188 1.00 96.06 102 GLU A O 1
ATOM 778 N N . GLN A 1 103 ? -12.862 1.687 -0.265 1.00 96.88 103 GLN A N 1
ATOM 779 C CA . GLN A 1 103 ? -12.879 2.444 0.983 1.00 96.88 103 GLN A CA 1
ATOM 780 C C . GLN A 1 103 ? -13.846 1.807 1.976 1.00 96.88 103 GLN A C 1
ATOM 782 O O . GLN A 1 103 ? -15.029 1.626 1.679 1.00 96.88 103 GLN A O 1
ATOM 787 N N . ARG A 1 104 ? -13.357 1.529 3.184 1.00 97.44 104 ARG A N 1
ATOM 788 C CA . ARG A 1 104 ? -14.141 0.985 4.294 1.00 97.44 104 ARG A CA 1
ATOM 789 C C . ARG A 1 104 ? -14.123 1.928 5.485 1.00 97.44 104 ARG A C 1
ATOM 791 O O . ARG A 1 104 ? -13.088 2.498 5.822 1.00 97.44 104 ARG A O 1
ATOM 798 N N . ARG A 1 105 ? -15.264 2.043 6.153 1.00 97.81 105 ARG A N 1
ATOM 799 C CA . ARG A 1 105 ? -15.386 2.623 7.485 1.00 97.81 105 ARG A CA 1
ATOM 800 C C . ARG A 1 105 ? -15.392 1.494 8.498 1.00 97.81 105 ARG A C 1
ATOM 802 O O . ARG A 1 105 ? -16.253 0.618 8.454 1.00 97.81 105 ARG A O 1
ATOM 809 N N . LEU A 1 106 ? -14.424 1.522 9.404 1.00 97.31 106 LEU A N 1
ATOM 810 C CA . LEU A 1 106 ? -14.312 0.561 10.490 1.00 97.31 106 LEU A CA 1
ATOM 811 C C . LEU A 1 106 ? -14.707 1.238 11.794 1.00 97.31 106 LEU A C 1
ATOM 813 O O . LEU A 1 106 ? -14.157 2.284 12.140 1.00 97.31 106 LEU A O 1
ATOM 817 N N . LYS A 1 107 ? -15.622 0.630 12.541 1.00 97.12 107 LYS A N 1
ATOM 818 C CA . LYS A 1 107 ? -15.944 1.056 13.899 1.00 97.12 107 LYS A CA 1
ATOM 819 C C . LYS A 1 107 ? -15.575 -0.045 14.881 1.00 97.12 107 LYS A C 1
ATOM 821 O O . LYS A 1 107 ? -16.044 -1.174 14.779 1.00 97.12 107 LYS A O 1
ATOM 826 N N . MET A 1 108 ? -14.662 0.275 15.789 1.00 95.56 108 MET A N 1
ATOM 827 C CA . MET A 1 108 ? -14.017 -0.703 16.668 1.00 95.56 108 MET A CA 1
ATOM 828 C C . MET A 1 108 ? -13.506 -0.046 17.956 1.00 95.56 108 MET A C 1
ATOM 830 O O . MET A 1 108 ? -13.296 1.170 17.975 1.00 95.56 108 MET A O 1
ATOM 834 N N . PRO A 1 109 ? -13.256 -0.813 19.030 1.00 95.12 109 PRO A N 1
ATOM 835 C CA . PRO A 1 109 ? -12.554 -0.301 20.204 1.00 95.12 109 PRO A CA 1
ATOM 836 C C . PRO A 1 109 ? -11.134 0.173 19.854 1.00 95.12 109 PRO A C 1
ATOM 838 O O . PRO A 1 109 ? -10.413 -0.512 19.124 1.00 95.12 109 PRO A O 1
ATOM 841 N N . LEU A 1 110 ? -10.685 1.298 20.423 1.00 94.56 110 LEU A N 1
ATOM 842 C CA . LEU A 1 110 ? -9.341 1.849 20.199 1.00 94.56 110 LEU A CA 1
ATOM 843 C C . LEU A 1 110 ? -8.239 0.850 20.584 1.00 94.56 110 LEU A C 1
ATOM 845 O O . LEU A 1 110 ? -7.204 0.781 19.922 1.00 94.56 110 LEU A O 1
ATOM 849 N N . SER A 1 111 ? -8.497 0.011 21.590 1.00 92.19 111 SER A N 1
ATOM 850 C CA . SER A 1 111 ? -7.615 -1.082 22.019 1.00 92.19 111 SER A CA 1
ATOM 851 C C . SER A 1 111 ? -7.314 -2.127 20.927 1.00 92.19 111 SER A C 1
ATOM 853 O O . SER A 1 111 ? -6.333 -2.866 21.033 1.00 92.19 111 SER A O 1
ATOM 855 N N . LYS A 1 112 ? -8.121 -2.194 19.854 1.00 92.44 112 LYS A N 1
ATOM 856 C CA . LYS A 1 112 ? -7.881 -3.056 18.679 1.00 92.44 112 LYS A CA 1
ATOM 857 C C . LYS A 1 112 ? -6.884 -2.463 17.691 1.00 92.44 112 LYS A C 1
ATOM 859 O O . LYS A 1 112 ? -6.417 -3.182 16.810 1.00 92.44 112 LYS A O 1
ATOM 864 N N . TRP A 1 113 ? -6.563 -1.182 17.821 1.00 91.25 113 TRP A N 1
ATOM 865 C CA . TRP A 1 113 ? -5.602 -0.499 16.966 1.00 91.25 113 TRP A CA 1
ATOM 866 C C . TRP A 1 113 ? -4.337 -0.112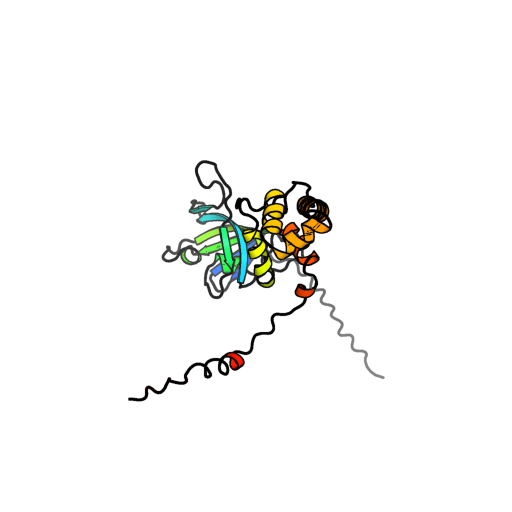 17.731 1.00 91.25 113 TRP A C 1
ATOM 868 O O . TRP A 1 113 ? -3.233 -0.400 17.272 1.00 91.25 113 TRP A O 1
ATOM 878 N N . GLN A 1 114 ? -4.490 0.452 18.930 1.00 89.75 114 GLN A N 1
ATOM 879 C CA . GLN A 1 114 ? -3.387 0.806 19.817 1.00 89.75 114 GLN A CA 1
ATOM 880 C C . GLN A 1 114 ? -3.387 -0.092 21.049 1.00 89.75 114 GLN A C 1
ATOM 882 O O . GLN A 1 114 ? -4.380 -0.210 21.767 1.00 89.75 114 GLN A O 1
ATOM 887 N N . LYS A 1 115 ? -2.241 -0.720 21.316 1.00 81.44 115 LYS A N 1
ATOM 888 C CA . LYS A 1 115 ? -2.061 -1.519 22.526 1.00 81.44 115 LYS A CA 1
ATOM 889 C C . LYS A 1 115 ? -2.150 -0.605 23.756 1.00 81.44 115 LYS A C 1
ATOM 891 O O . LYS A 1 115 ? -1.629 0.503 23.729 1.00 81.44 115 LYS A O 1
ATOM 896 N N . ASP A 1 116 ? -2.804 -1.083 24.813 1.00 81.69 116 ASP A N 1
ATOM 897 C CA . ASP A 1 116 ? -2.968 -0.385 26.101 1.00 81.69 116 ASP A CA 1
ATOM 898 C C . ASP A 1 116 ? -3.847 0.884 26.060 1.00 81.69 116 ASP A C 1
ATOM 900 O O . ASP A 1 116 ? -3.875 1.661 27.017 1.00 81.69 116 ASP A O 1
ATOM 904 N N . ALA A 1 117 ? -4.609 1.080 24.981 1.00 85.75 117 ALA A N 1
ATOM 905 C CA . ALA A 1 117 ? -5.599 2.144 24.906 1.00 85.75 117 ALA A CA 1
ATOM 906 C C . ALA A 1 117 ? -6.863 1.842 25.729 1.00 85.75 117 ALA A C 1
ATOM 908 O O . ALA A 1 117 ? -7.151 0.700 26.097 1.00 85.75 117 ALA A O 1
ATOM 909 N N . ASN A 1 118 ? -7.630 2.895 26.010 1.00 84.38 118 ASN A N 1
ATOM 910 C CA . ASN A 1 118 ? -8.917 2.795 26.688 1.00 84.38 118 ASN A CA 1
ATOM 911 C C . ASN A 1 118 ? -9.985 2.127 25.797 1.00 84.38 118 ASN A C 1
ATOM 913 O O . ASN A 1 118 ? -9.788 1.893 24.605 1.00 84.38 118 ASN A O 1
ATOM 917 N N . ASP A 1 119 ? -11.148 1.845 26.383 1.00 84.38 119 ASP A N 1
ATOM 918 C CA . ASP A 1 119 ? -12.272 1.202 25.688 1.00 84.38 119 ASP A CA 1
ATOM 919 C C . ASP A 1 119 ? -13.110 2.188 24.846 1.00 84.38 119 ASP A C 1
ATOM 921 O O . ASP A 1 119 ? -14.301 1.998 24.613 1.00 84.38 119 ASP A O 1
ATOM 925 N N . THR A 1 120 ? -12.506 3.300 24.411 1.00 93.62 120 THR A N 1
ATOM 926 C CA . THR A 1 120 ? -13.177 4.271 23.543 1.00 93.62 120 THR A CA 1
ATOM 927 C C . THR A 1 120 ? -13.414 3.645 22.175 1.00 93.62 120 THR A C 1
ATOM 929 O O . THR A 1 120 ? -12.509 3.065 21.581 1.00 93.62 120 THR A O 1
ATOM 932 N N . THR A 1 121 ? -14.629 3.782 21.649 1.00 95.69 121 THR A N 1
ATOM 933 C CA . THR A 1 121 ? -14.933 3.373 20.276 1.00 95.69 121 THR A CA 1
ATOM 934 C C . THR A 1 121 ? -14.457 4.437 19.296 1.00 95.69 121 THR A C 1
ATOM 936 O O . THR A 1 121 ? -14.674 5.634 19.505 1.00 95.69 121 THR A O 1
ATOM 939 N N . ILE A 1 122 ? -13.825 3.992 18.218 1.00 97.12 122 ILE A N 1
ATOM 940 C CA . ILE A 1 122 ? -13.278 4.855 17.175 1.00 97.12 122 ILE A CA 1
ATOM 941 C C . ILE A 1 122 ? -13.915 4.561 15.828 1.00 97.12 122 ILE A C 1
ATOM 943 O O . ILE A 1 122 ? -14.431 3.468 15.600 1.00 97.12 122 ILE A O 1
ATOM 947 N N . VAL A 1 123 ? -13.850 5.554 14.949 1.00 97.88 123 VAL A N 1
ATOM 948 C CA . VAL A 1 123 ? -14.160 5.460 13.527 1.00 97.88 123 VAL A CA 1
ATOM 949 C C . VAL A 1 123 ? -12.842 5.564 12.771 1.00 97.88 123 VAL A C 1
ATOM 951 O O . VAL A 1 123 ? -12.061 6.490 12.988 1.00 97.88 123 VAL A O 1
ATOM 954 N N . TYR A 1 124 ? -12.587 4.590 11.909 1.00 97.56 124 TYR A N 1
ATOM 955 C CA . TYR A 1 124 ? -11.381 4.483 11.106 1.00 97.56 124 TYR A CA 1
ATOM 956 C C . TYR A 1 124 ? -11.785 4.338 9.639 1.00 97.56 124 TYR A C 1
ATOM 958 O O . TYR A 1 124 ? -12.173 3.260 9.188 1.00 97.56 124 TYR A O 1
ATOM 966 N N . ASP A 1 125 ? -11.736 5.450 8.911 1.00 97.69 125 ASP A N 1
ATOM 967 C CA . ASP A 1 125 ? -12.073 5.512 7.491 1.00 97.69 125 ASP A CA 1
ATOM 968 C C . ASP A 1 125 ? -10.811 5.220 6.683 1.00 97.69 125 ASP A C 1
ATOM 970 O O . ASP A 1 125 ? -9.908 6.053 6.646 1.00 97.69 125 ASP A O 1
ATOM 974 N N . ALA A 1 126 ? -10.746 4.049 6.051 1.00 97.56 126 ALA A N 1
ATOM 975 C CA . ALA A 1 126 ? -9.572 3.538 5.354 1.00 97.56 126 ALA A CA 1
ATOM 976 C C . ALA A 1 126 ? -9.839 3.347 3.859 1.00 97.56 126 ALA A C 1
ATOM 978 O O . ALA A 1 126 ? -10.765 2.638 3.473 1.00 97.56 126 ALA A O 1
ATOM 979 N N . LEU A 1 127 ? -8.989 3.941 3.028 1.00 97.44 127 LEU A N 1
ATOM 980 C CA . LEU A 1 127 ? -8.880 3.700 1.594 1.00 97.44 127 LEU A CA 1
ATOM 981 C C . LEU A 1 127 ? -7.691 2.773 1.341 1.00 97.44 127 LEU A C 1
ATOM 983 O O . LEU A 1 127 ? -6.562 3.098 1.718 1.00 97.44 127 LEU A O 1
ATOM 987 N N . VAL A 1 128 ? -7.923 1.656 0.656 1.00 96.69 128 VAL A N 1
ATOM 988 C CA . VAL A 1 128 ? -6.842 0.810 0.143 1.00 96.69 128 VAL A CA 1
ATOM 989 C C . VAL A 1 128 ? -6.232 1.515 -1.064 1.00 96.69 128 VAL A C 1
ATOM 991 O O . VAL A 1 128 ? -6.737 1.413 -2.181 1.00 96.69 128 VAL A O 1
ATOM 994 N N . ARG A 1 129 ? -5.149 2.266 -0.837 1.00 94.69 129 ARG A N 1
ATOM 995 C CA . ARG A 1 129 ? -4.410 2.940 -1.912 1.00 94.69 129 ARG A CA 1
ATOM 996 C C . ARG A 1 129 ? -3.776 1.906 -2.825 1.00 94.69 129 ARG A C 1
ATOM 998 O O . ARG A 1 129 ? -3.778 2.087 -4.039 1.00 94.69 129 ARG A O 1
ATOM 1005 N N . ASP A 1 130 ? -3.237 0.845 -2.231 1.00 92.69 130 ASP A N 1
ATOM 1006 C CA . ASP A 1 130 ? -2.539 -0.164 -2.993 1.00 92.69 130 ASP A CA 1
ATOM 1007 C C . ASP A 1 130 ? -2.449 -1.531 -2.324 1.00 92.69 130 ASP A C 1
ATOM 1009 O O . ASP A 1 130 ? -2.497 -1.652 -1.098 1.00 92.69 130 ASP A O 1
ATOM 1013 N N . HIS A 1 131 ? -2.300 -2.561 -3.152 1.00 93.62 131 HIS A N 1
ATOM 1014 C CA . HIS A 1 131 ? -2.287 -3.957 -2.731 1.00 93.62 131 HIS A CA 1
ATOM 1015 C C . HIS A 1 131 ? -1.411 -4.785 -3.667 1.00 93.62 131 HIS A C 1
ATOM 1017 O O . HIS A 1 131 ? -1.629 -4.810 -4.874 1.00 93.62 131 HIS A O 1
ATOM 1023 N N . VAL A 1 132 ? -0.431 -5.480 -3.090 1.00 94.25 132 VAL A N 1
ATOM 1024 C CA . VAL A 1 132 ? 0.417 -6.437 -3.798 1.00 94.25 132 VAL A CA 1
ATOM 1025 C C . VAL A 1 132 ? 0.282 -7.801 -3.130 1.00 94.25 132 VAL A C 1
ATOM 1027 O O . VAL A 1 132 ? 0.650 -7.943 -1.958 1.00 94.25 132 VAL A O 1
ATOM 1030 N N . PRO A 1 133 ? -0.206 -8.815 -3.860 1.00 94.00 133 PRO A N 1
ATOM 1031 C CA . PRO A 1 133 ? -0.258 -10.173 -3.354 1.00 94.00 133 PRO A CA 1
ATOM 1032 C C . PRO A 1 133 ? 1.103 -10.722 -2.930 1.00 94.00 133 PRO A C 1
ATOM 1034 O O . PRO A 1 133 ? 2.133 -10.390 -3.523 1.00 94.00 133 PRO A O 1
ATOM 1037 N N . VAL A 1 134 ? 1.113 -11.602 -1.930 1.00 93.38 134 VAL A N 1
ATOM 1038 C CA . VAL A 1 134 ? 2.343 -12.207 -1.395 1.00 93.38 134 VAL A CA 1
ATOM 1039 C C . VAL A 1 134 ? 3.191 -12.908 -2.467 1.00 93.38 134 VAL A C 1
ATOM 1041 O O . VAL A 1 134 ? 4.419 -12.836 -2.415 1.00 93.38 134 VAL A O 1
ATOM 1044 N N . GLU A 1 135 ? 2.568 -13.522 -3.472 1.00 91.06 135 GLU A N 1
ATOM 1045 C CA . GLU A 1 135 ? 3.231 -14.137 -4.629 1.00 91.06 135 GLU A CA 1
ATOM 1046 C C . GLU A 1 135 ? 4.080 -13.132 -5.430 1.00 91.06 135 GLU A C 1
ATOM 1048 O O . GLU A 1 135 ? 5.183 -13.450 -5.884 1.00 91.06 135 GLU A O 1
ATOM 1053 N N . ASN A 1 136 ? 3.636 -11.876 -5.494 1.00 92.75 136 ASN A N 1
ATOM 1054 C CA . ASN A 1 136 ? 4.310 -10.782 -6.189 1.00 92.75 136 ASN A CA 1
ATOM 1055 C C . ASN A 1 136 ? 5.312 -10.027 -5.310 1.00 92.75 136 ASN A C 1
ATOM 1057 O O . ASN A 1 136 ? 5.925 -9.057 -5.756 1.00 92.75 136 ASN A O 1
ATOM 1061 N N . LYS A 1 137 ? 5.546 -10.483 -4.073 1.00 90.75 137 LYS A N 1
ATOM 1062 C CA . LYS A 1 137 ? 6.504 -9.851 -3.158 1.00 90.75 137 LYS A CA 1
ATOM 1063 C C . LYS A 1 137 ? 7.901 -9.729 -3.766 1.00 90.75 137 LYS A C 1
ATOM 1065 O O . LYS A 1 137 ? 8.571 -8.732 -3.528 1.00 90.75 137 LYS A O 1
ATOM 1070 N N . HIS A 1 138 ? 8.350 -10.723 -4.530 1.00 90.50 138 HIS A N 1
ATOM 1071 C CA . HIS A 1 138 ? 9.666 -10.686 -5.168 1.00 90.50 138 HIS A CA 1
ATOM 1072 C C . HIS A 1 138 ? 9.782 -9.525 -6.170 1.00 90.50 138 HIS A C 1
ATOM 1074 O O . HIS A 1 138 ? 10.753 -8.779 -6.103 1.00 90.50 138 HIS A O 1
ATOM 1080 N N . ARG A 1 139 ? 8.751 -9.302 -6.997 1.00 92.50 139 ARG A N 1
ATOM 1081 C CA . ARG A 1 139 ? 8.681 -8.175 -7.942 1.00 92.50 139 ARG A CA 1
ATOM 1082 C C . ARG A 1 139 ? 8.667 -6.841 -7.218 1.00 92.50 139 ARG A C 1
ATOM 1084 O O . ARG A 1 139 ? 9.380 -5.930 -7.610 1.00 92.50 139 ARG A O 1
ATOM 1091 N N . LEU A 1 140 ? 7.926 -6.754 -6.111 1.00 93.50 140 LEU A N 1
ATOM 1092 C CA . LEU A 1 140 ? 7.918 -5.558 -5.268 1.00 93.50 140 LEU A CA 1
ATOM 1093 C C . LEU A 1 140 ? 9.308 -5.250 -4.692 1.00 93.50 140 LEU A C 1
ATOM 1095 O O . LEU A 1 140 ? 9.698 -4.090 -4.626 1.00 93.50 140 LEU A O 1
ATOM 1099 N N . MET A 1 141 ? 10.060 -6.275 -4.272 1.00 92.19 141 MET A N 1
ATOM 1100 C CA . MET A 1 141 ? 11.425 -6.067 -3.774 1.00 92.19 141 MET A CA 1
ATOM 1101 C C . MET A 1 141 ? 12.374 -5.634 -4.893 1.00 92.19 141 MET A C 1
ATOM 1103 O O . MET A 1 141 ? 13.251 -4.816 -4.641 1.00 92.19 141 MET A O 1
ATOM 1107 N N . GLU A 1 142 ? 12.226 -6.187 -6.098 1.00 91.75 142 GLU A N 1
ATOM 1108 C CA . GLU A 1 142 ? 13.033 -5.791 -7.256 1.00 91.75 142 GLU A CA 1
ATOM 1109 C C . GLU A 1 142 ? 12.738 -4.345 -7.667 1.00 91.75 142 GLU A C 1
ATOM 1111 O O . GLU A 1 142 ? 13.682 -3.571 -7.806 1.00 91.75 142 GLU A O 1
ATOM 1116 N N . PHE A 1 143 ? 11.459 -3.960 -7.716 1.00 94.38 143 PHE A N 1
ATOM 1117 C CA . PHE A 1 143 ? 11.015 -2.582 -7.931 1.00 94.38 143 PHE A CA 1
ATOM 1118 C C . PHE A 1 143 ? 11.698 -1.614 -6.953 1.00 94.38 143 PHE A C 1
ATOM 1120 O O . PHE A 1 143 ? 12.439 -0.734 -7.373 1.00 94.38 143 PHE A O 1
ATOM 1127 N N . TRP A 1 144 ? 11.587 -1.846 -5.639 1.00 92.94 144 TRP A N 1
ATOM 1128 C CA . TRP A 1 144 ? 12.257 -0.996 -4.640 1.00 92.94 144 TRP A CA 1
ATOM 1129 C C . TRP A 1 144 ? 13.783 -1.070 -4.656 1.00 92.94 144 TRP A C 1
ATOM 1131 O O . TRP A 1 144 ? 14.452 -0.217 -4.081 1.00 92.94 144 TRP A O 1
ATOM 1141 N N . SER A 1 145 ? 14.366 -2.121 -5.232 1.00 91.81 145 SER A N 1
ATOM 1142 C CA . SER A 1 145 ? 15.820 -2.194 -5.386 1.00 91.81 145 SER A CA 1
ATOM 1143 C C . SER A 1 145 ? 16.333 -1.329 -6.539 1.00 91.81 145 SER A C 1
ATOM 1145 O O . SER A 1 145 ? 17.535 -1.041 -6.569 1.00 91.81 145 SER A O 1
ATOM 1147 N N . MET A 1 146 ? 15.432 -0.952 -7.455 1.00 92.94 146 MET A N 1
ATOM 1148 C CA .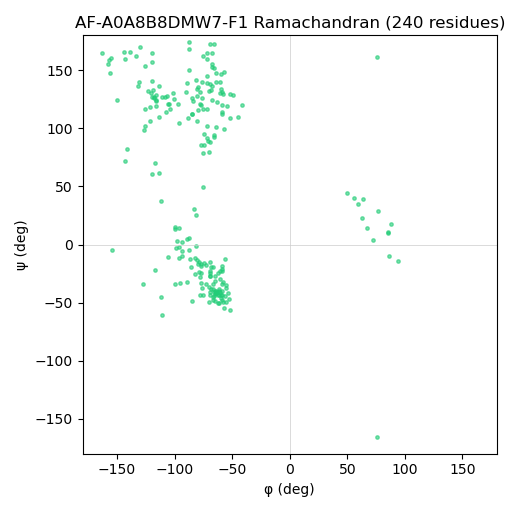 MET A 1 146 ? 15.680 -0.101 -8.618 1.00 92.94 146 MET A CA 1
ATOM 1149 C C . MET A 1 146 ? 15.245 1.350 -8.386 1.00 92.94 146 MET A C 1
ATOM 1151 O O . MET A 1 146 ? 15.968 2.228 -8.832 1.00 92.94 146 MET A O 1
ATOM 1155 N N . ASP A 1 147 ? 14.173 1.583 -7.623 1.00 93.50 147 ASP A N 1
ATOM 1156 C CA . ASP A 1 147 ? 13.744 2.903 -7.124 1.00 93.50 147 ASP A CA 1
ATOM 1157 C C . ASP A 1 147 ? 14.736 3.413 -6.051 1.00 93.50 147 ASP A C 1
ATOM 1159 O O . ASP A 1 147 ? 14.564 3.253 -4.834 1.00 93.50 147 ASP A O 1
ATOM 1163 N N . TRP A 1 148 ? 15.869 3.950 -6.508 1.00 93.19 148 TRP A N 1
ATOM 1164 C CA . TRP A 1 148 ? 16.943 4.476 -5.665 1.00 93.19 148 TRP A CA 1
ATOM 1165 C C . TRP A 1 148 ? 16.620 5.862 -5.114 1.00 93.19 148 TRP A C 1
ATOM 1167 O O . TRP A 1 148 ? 17.142 6.208 -4.046 1.00 93.19 148 TRP A O 1
ATOM 1177 N N . SER A 1 149 ? 15.812 6.652 -5.819 1.00 93.00 149 SER A N 1
ATOM 1178 C CA . SER A 1 149 ? 15.289 7.936 -5.341 1.00 93.00 149 SER A CA 1
ATOM 1179 C C . SER A 1 149 ? 14.276 7.753 -4.198 1.00 93.00 149 SER A C 1
ATOM 1181 O O . SER A 1 149 ? 14.153 8.639 -3.344 1.00 93.00 149 SER A O 1
ATOM 1183 N N . SER A 1 150 ? 13.634 6.580 -4.121 1.00 91.50 150 SER A N 1
ATOM 1184 C CA . SER A 1 150 ? 12.533 6.263 -3.206 1.00 91.50 150 SER A CA 1
ATOM 1185 C C . SER A 1 150 ? 11.327 7.184 -3.395 1.00 91.50 150 SER A C 1
ATOM 1187 O O . SER A 1 150 ? 10.662 7.546 -2.416 1.00 91.50 150 SER A O 1
ATOM 1189 N N . ASP A 1 151 ? 11.065 7.592 -4.636 1.00 90.06 151 ASP A N 1
ATOM 1190 C CA . ASP A 1 151 ? 9.905 8.408 -4.999 1.00 90.06 151 ASP A CA 1
ATOM 1191 C C . ASP A 1 151 ? 8.700 7.572 -5.460 1.00 90.06 151 ASP A C 1
ATOM 1193 O O . ASP A 1 151 ? 7.591 8.107 -5.568 1.00 90.06 151 ASP A O 1
ATOM 1197 N N . GLY A 1 152 ? 8.874 6.253 -5.580 1.00 91.00 152 GLY A N 1
ATOM 1198 C CA . GLY A 1 152 ? 7.823 5.320 -5.961 1.00 91.00 152 GLY A CA 1
ATOM 1199 C C . GLY A 1 152 ? 7.683 5.126 -7.465 1.00 91.00 152 GLY A C 1
ATOM 1200 O O . GLY A 1 152 ? 6.644 4.607 -7.880 1.00 91.00 152 GLY A O 1
ATOM 1201 N N . PHE A 1 153 ? 8.701 5.501 -8.238 1.00 94.75 153 PHE A N 1
ATOM 1202 C CA . PHE A 1 153 ? 8.798 5.299 -9.677 1.00 94.75 153 PHE A CA 1
ATOM 1203 C C . PHE A 1 153 ? 10.182 4.749 -10.034 1.00 94.75 153 PHE A C 1
ATOM 1205 O O . PHE A 1 153 ? 11.100 4.779 -9.220 1.00 94.75 153 PHE A O 1
ATOM 1212 N N . VAL A 1 154 ? 10.313 4.178 -11.231 1.00 95.81 154 VAL A N 1
ATOM 1213 C CA . VAL A 1 154 ? 11.602 3.743 -11.782 1.00 95.81 154 VAL A CA 1
ATOM 1214 C C . VAL A 1 154 ? 11.840 4.477 -13.092 1.00 95.81 154 VAL A C 1
ATOM 1216 O O . VAL A 1 154 ? 11.202 4.164 -14.095 1.00 95.81 154 VAL A O 1
ATOM 1219 N N . ASP A 1 155 ? 12.741 5.453 -13.084 1.00 95.19 155 ASP A N 1
ATOM 1220 C CA . ASP A 1 155 ? 13.013 6.294 -14.254 1.00 95.19 155 ASP A CA 1
ATOM 1221 C C . ASP A 1 155 ? 14.083 5.705 -15.199 1.00 95.19 155 ASP A C 1
ATOM 1223 O O . ASP A 1 155 ? 14.726 4.684 -14.925 1.00 95.19 155 ASP A O 1
ATOM 1227 N N . LEU A 1 156 ? 14.291 6.367 -16.342 1.00 92.12 156 LEU A N 1
ATOM 1228 C CA . LEU A 1 156 ? 15.318 5.998 -17.324 1.00 92.12 156 LEU A CA 1
ATOM 1229 C C . LEU A 1 156 ? 16.727 5.888 -16.719 1.00 92.12 156 LEU A C 1
ATOM 1231 O O . LEU A 1 156 ? 17.466 4.956 -17.049 1.00 92.12 156 LEU A O 1
ATOM 1235 N N . GLU A 1 157 ? 17.113 6.817 -15.838 1.00 91.81 157 GLU A N 1
ATOM 1236 C CA . GLU A 1 157 ? 18.446 6.828 -15.230 1.00 91.81 157 GLU A CA 1
ATOM 1237 C C . GLU A 1 157 ? 18.630 5.612 -14.312 1.00 91.81 157 GLU A C 1
ATOM 1239 O O . GLU A 1 157 ? 19.703 4.995 -14.266 1.00 91.81 157 GLU A O 1
ATOM 1244 N N . GLU A 1 158 ? 17.584 5.235 -13.587 1.00 94.06 158 GLU A N 1
ATOM 1245 C CA . GLU A 1 158 ? 17.564 4.060 -12.729 1.00 94.06 158 GLU A CA 1
ATOM 1246 C C . GLU A 1 158 ? 17.601 2.759 -13.541 1.00 94.06 158 GLU A C 1
ATOM 1248 O O . GLU A 1 158 ? 18.386 1.860 -13.217 1.00 94.06 158 GLU A O 1
ATOM 1253 N N . ILE A 1 159 ? 16.873 2.666 -14.655 1.00 90.38 159 ILE A N 1
ATOM 1254 C CA . ILE A 1 159 ? 16.962 1.515 -15.571 1.00 90.38 159 ILE A CA 1
ATOM 1255 C C . ILE A 1 159 ? 18.384 1.389 -16.135 1.00 90.38 159 ILE A C 1
ATOM 1257 O O . ILE A 1 159 ? 19.006 0.325 -16.018 1.00 90.38 159 ILE A O 1
ATOM 1261 N N . ASP A 1 160 ? 18.951 2.478 -16.658 1.00 88.81 160 ASP A N 1
ATOM 1262 C CA . ASP A 1 160 ? 20.321 2.515 -17.177 1.00 88.81 160 ASP A CA 1
ATOM 1263 C C . ASP A 1 160 ? 21.332 2.067 -16.122 1.00 88.81 160 ASP A C 1
ATOM 1265 O O . ASP A 1 160 ? 22.255 1.281 -16.384 1.00 88.81 160 ASP A O 1
ATOM 1269 N N . ARG A 1 161 ? 21.171 2.562 -14.893 1.00 89.75 161 ARG A N 1
ATOM 1270 C CA . ARG A 1 161 ? 22.035 2.219 -13.766 1.00 89.75 161 ARG A CA 1
ATOM 1271 C C . ARG A 1 161 ? 21.912 0.743 -13.396 1.00 89.75 161 ARG A C 1
ATOM 1273 O O . ARG A 1 161 ? 22.938 0.119 -13.103 1.00 89.75 161 ARG A O 1
ATOM 1280 N N . ALA A 1 162 ? 20.707 0.178 -13.417 1.00 87.62 162 ALA A N 1
ATOM 1281 C CA . ALA A 1 162 ? 20.466 -1.235 -13.146 1.00 87.62 162 ALA A CA 1
ATOM 1282 C C . ALA A 1 162 ? 21.117 -2.135 -14.207 1.00 87.62 162 ALA A C 1
ATOM 1284 O O . ALA A 1 162 ? 21.889 -3.035 -13.854 1.00 87.62 162 ALA A O 1
ATOM 1285 N N . LEU A 1 163 ? 20.911 -1.837 -15.494 1.00 83.88 163 LEU A N 1
ATOM 1286 C CA . LEU A 1 163 ? 21.514 -2.569 -16.614 1.00 83.88 163 LEU A CA 1
ATOM 1287 C C . LEU A 1 163 ? 23.048 -2.501 -16.593 1.00 83.88 163 LEU A C 1
ATOM 1289 O O . LEU A 1 163 ? 23.727 -3.497 -16.842 1.00 83.88 163 LEU A O 1
ATOM 1293 N N . ASN A 1 164 ? 23.613 -1.350 -16.220 1.00 83.31 164 ASN A N 1
ATOM 1294 C CA . ASN A 1 164 ? 25.061 -1.175 -16.094 1.00 83.31 164 ASN A CA 1
ATOM 1295 C C . ASN A 1 164 ? 25.685 -1.939 -14.917 1.00 83.31 164 ASN A C 1
ATOM 1297 O O . ASN A 1 164 ? 26.897 -2.193 -14.915 1.00 83.31 164 ASN A O 1
ATOM 1301 N N . ARG A 1 165 ? 24.895 -2.268 -13.889 1.00 82.94 165 ARG A N 1
ATOM 1302 C CA . ARG A 1 165 ? 25.373 -2.954 -12.683 1.00 82.94 165 ARG A CA 1
ATOM 1303 C C . ARG A 1 165 ? 25.596 -4.445 -12.914 1.00 82.94 165 ARG A C 1
ATOM 1305 O O . ARG A 1 165 ? 26.516 -5.020 -12.323 1.00 82.94 165 ARG A O 1
ATOM 1312 N N . ASP A 1 166 ? 24.790 -5.059 -13.775 1.00 75.94 166 ASP A N 1
ATOM 1313 C CA . ASP A 1 166 ? 24.968 -6.449 -14.174 1.00 75.94 166 ASP A CA 1
ATOM 1314 C C . ASP A 1 166 ? 26.055 -6.547 -15.253 1.00 75.94 166 ASP A C 1
ATOM 1316 O O . ASP A 1 166 ? 25.865 -6.199 -16.414 1.00 75.94 166 ASP A O 1
ATOM 1320 N N . LYS A 1 167 ? 27.234 -7.043 -14.862 1.00 69.50 167 LYS A N 1
ATOM 1321 C CA . LYS A 1 167 ? 28.392 -7.170 -15.761 1.00 69.50 167 LYS A CA 1
ATOM 1322 C C . LYS A 1 167 ? 28.129 -8.086 -16.956 1.00 69.50 167 LYS A C 1
ATOM 1324 O O . LYS A 1 167 ? 28.748 -7.883 -17.998 1.00 69.50 167 LYS A O 1
ATOM 1329 N N . ASN A 1 168 ? 27.264 -9.087 -16.802 1.00 65.81 168 ASN A N 1
ATOM 1330 C CA . ASN A 1 168 ? 26.937 -10.010 -17.884 1.00 65.81 168 ASN A CA 1
ATOM 1331 C C . ASN A 1 168 ? 26.004 -9.326 -18.886 1.00 65.81 168 ASN A C 1
ATOM 1333 O O . ASN A 1 168 ? 26.228 -9.413 -20.091 1.00 65.81 168 ASN A O 1
ATOM 1337 N N . MET A 1 169 ? 25.006 -8.600 -18.378 1.00 64.19 169 MET A N 1
ATOM 1338 C CA . MET A 1 169 ? 24.050 -7.863 -19.201 1.00 64.19 169 MET A CA 1
ATOM 1339 C C . MET A 1 169 ? 24.712 -6.677 -19.902 1.00 64.19 169 MET A C 1
ATOM 1341 O O . MET A 1 169 ? 24.564 -6.522 -21.107 1.00 64.19 169 MET A O 1
ATOM 1345 N N . LYS A 1 170 ? 25.551 -5.916 -19.196 1.00 66.31 170 LYS A N 1
ATOM 1346 C CA . LYS A 1 170 ? 26.335 -4.819 -19.769 1.00 66.31 170 LYS A CA 1
ATOM 1347 C C . LYS A 1 170 ? 27.195 -5.265 -20.955 1.00 66.31 170 LYS A C 1
ATOM 1349 O O . LYS A 1 170 ? 27.135 -4.649 -22.013 1.00 66.31 170 LYS A O 1
ATOM 1354 N N . ALA A 1 171 ? 27.961 -6.347 -20.800 1.00 63.78 171 ALA A N 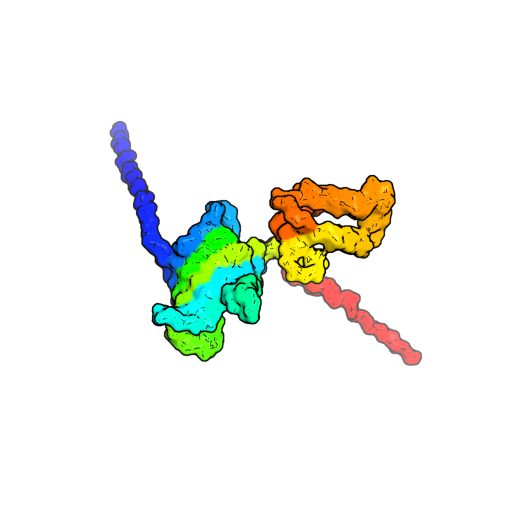1
ATOM 1355 C CA . ALA A 1 171 ? 28.830 -6.851 -21.866 1.00 63.78 171 ALA A CA 1
ATOM 1356 C C . ALA A 1 171 ? 28.043 -7.346 -23.094 1.00 63.78 171 ALA A C 1
ATOM 1358 O O . ALA A 1 171 ? 28.532 -7.253 -24.214 1.00 63.78 171 ALA A O 1
ATOM 1359 N N . MET A 1 172 ? 26.828 -7.864 -22.888 1.00 57.81 172 MET A N 1
ATOM 1360 C CA . MET A 1 172 ? 25.933 -8.285 -23.969 1.00 57.81 172 MET A CA 1
ATOM 1361 C C . MET A 1 172 ? 25.261 -7.089 -24.666 1.00 57.81 172 MET A C 1
ATOM 1363 O O . MET A 1 172 ? 25.096 -7.097 -25.884 1.00 57.81 172 MET A O 1
ATOM 1367 N N . LEU A 1 173 ? 24.894 -6.053 -23.909 1.00 66.06 173 LEU A N 1
ATOM 1368 C CA . LEU A 1 173 ? 24.218 -4.858 -24.421 1.00 66.06 173 LEU A CA 1
ATOM 1369 C C . LEU A 1 173 ? 25.154 -3.951 -25.228 1.00 66.06 173 LEU A C 1
ATOM 1371 O O . LEU A 1 173 ? 24.717 -3.381 -26.228 1.00 66.06 173 LEU A O 1
ATOM 1375 N N . GLU A 1 174 ? 26.436 -3.873 -24.857 1.00 67.12 174 GLU A N 1
ATOM 1376 C CA . GLU A 1 174 ? 27.461 -3.108 -25.588 1.00 67.12 174 GLU A CA 1
ATOM 1377 C C . GLU A 1 174 ? 27.639 -3.565 -27.054 1.00 67.12 174 GLU A C 1
ATOM 1379 O O . GLU A 1 174 ? 28.073 -2.763 -27.879 1.00 67.12 174 GLU A O 1
ATOM 1384 N N . ASP A 1 175 ? 27.259 -4.802 -27.404 1.00 63.16 175 ASP A N 1
ATOM 1385 C CA . ASP A 1 175 ? 27.506 -5.396 -28.731 1.00 63.16 175 ASP A CA 1
ATOM 1386 C C . ASP A 1 175 ? 26.250 -5.483 -29.628 1.00 63.16 175 ASP A C 1
ATOM 1388 O O . ASP A 1 175 ? 26.361 -5.803 -30.809 1.00 63.16 175 ASP A O 1
ATOM 1392 N N . SER A 1 176 ? 25.039 -5.233 -29.100 1.00 61.72 176 SER A N 1
ATOM 1393 C CA . SER A 1 176 ? 23.786 -5.485 -29.844 1.00 61.72 176 SER A CA 1
ATOM 1394 C C . SER A 1 176 ? 22.803 -4.310 -29.934 1.00 61.72 176 SER A C 1
ATOM 1396 O O . SER A 1 176 ? 22.195 -4.174 -30.990 1.00 61.72 176 SER A O 1
ATOM 1398 N N . PHE A 1 177 ? 22.669 -3.434 -28.928 1.00 66.06 177 PHE A N 1
ATOM 1399 C CA . PHE A 1 177 ? 21.758 -2.263 -28.986 1.00 66.06 177 PHE A CA 1
ATOM 1400 C C . PHE A 1 177 ? 22.163 -1.076 -28.081 1.00 66.06 177 PHE A C 1
ATOM 1402 O O . PHE A 1 177 ? 21.547 -0.016 -28.158 1.00 66.06 177 PHE A O 1
ATOM 1409 N N . GLY A 1 178 ? 23.214 -1.212 -27.264 1.00 75.31 178 GLY A N 1
ATOM 1410 C CA . GLY A 1 178 ? 23.559 -0.248 -26.216 1.00 75.31 178 GLY A CA 1
ATOM 1411 C C . GLY A 1 178 ? 22.645 -0.366 -24.990 1.00 75.31 178 GLY A C 1
ATOM 1412 O O . GLY A 1 178 ? 21.572 -0.962 -25.053 1.00 75.31 178 GLY A O 1
ATOM 1413 N N . VAL A 1 179 ? 23.092 0.178 -23.855 1.00 74.06 179 VAL A N 1
ATOM 1414 C CA . VAL A 1 179 ? 22.278 0.230 -22.626 1.00 74.06 179 VAL A CA 1
ATOM 1415 C C . VAL A 1 179 ? 21.133 1.227 -22.799 1.00 74.06 179 VAL A C 1
ATOM 1417 O O . VAL A 1 179 ? 19.986 0.832 -22.644 1.00 74.06 179 VAL A O 1
ATOM 1420 N N . GLU A 1 180 ? 21.442 2.444 -23.259 1.00 76.88 180 GLU A N 1
ATOM 1421 C CA . GLU A 1 180 ? 20.458 3.509 -23.525 1.00 76.88 180 GLU A CA 1
ATOM 1422 C C . GLU A 1 180 ? 19.328 3.020 -24.448 1.00 76.88 180 GLU A C 1
ATOM 1424 O O . GLU A 1 180 ? 18.154 3.146 -24.124 1.00 76.88 180 GLU A O 1
ATOM 1429 N N . GLY A 1 181 ? 19.668 2.337 -25.550 1.00 82.94 181 GLY A N 1
ATOM 1430 C CA . GLY A 1 181 ? 18.666 1.817 -26.486 1.00 82.94 181 GLY A CA 1
ATOM 1431 C C . GLY A 1 181 ? 17.756 0.730 -25.898 1.00 82.94 181 GLY A C 1
ATOM 1432 O O . GLY A 1 181 ? 16.618 0.582 -26.344 1.00 82.94 181 GLY A O 1
ATOM 1433 N N . MET A 1 182 ? 18.227 -0.031 -24.904 1.00 83.44 182 MET A N 1
ATOM 1434 C CA . MET A 1 182 ? 17.401 -1.016 -24.200 1.00 83.44 182 MET A CA 1
ATOM 1435 C C . MET A 1 182 ? 16.478 -0.338 -23.189 1.00 83.44 182 MET A C 1
ATOM 1437 O O . MET A 1 182 ? 15.298 -0.676 -23.134 1.00 83.44 182 MET A O 1
ATOM 1441 N N . SER A 1 183 ? 16.993 0.625 -22.428 1.00 85.50 183 SER A N 1
ATOM 1442 C CA . SER A 1 183 ? 16.208 1.415 -21.477 1.00 85.50 183 SER A CA 1
ATOM 1443 C C . SER A 1 183 ? 15.092 2.175 -22.190 1.00 85.50 183 SER A C 1
ATOM 1445 O O . SER A 1 183 ? 13.930 2.055 -21.807 1.00 85.50 183 SER A O 1
ATOM 1447 N N . ASP A 1 184 ? 15.410 2.830 -23.311 1.00 88.75 184 ASP A N 1
ATOM 1448 C CA . ASP A 1 184 ? 14.431 3.495 -24.175 1.00 88.75 184 ASP A CA 1
ATOM 1449 C C . ASP A 1 184 ? 13.375 2.512 -24.693 1.00 88.75 184 ASP A C 1
ATOM 1451 O O . ASP A 1 184 ? 12.185 2.822 -24.728 1.00 88.75 184 ASP A O 1
ATOM 1455 N N . MET A 1 185 ? 13.783 1.312 -25.119 1.00 87.19 185 MET A N 1
ATOM 1456 C CA . MET A 1 185 ? 12.843 0.289 -25.581 1.00 87.19 185 MET A CA 1
ATOM 1457 C C . MET A 1 185 ? 11.911 -0.178 -24.456 1.00 87.19 185 MET A C 1
ATOM 1459 O O . MET A 1 185 ? 10.719 -0.361 -24.708 1.00 87.19 185 MET A O 1
ATOM 1463 N N . MET A 1 186 ? 12.435 -0.376 -23.243 1.00 87.88 186 MET A N 1
ATOM 1464 C CA . MET A 1 186 ? 11.641 -0.752 -22.071 1.00 87.88 186 MET A CA 1
ATOM 1465 C C . MET A 1 186 ? 10.619 0.335 -21.738 1.00 87.88 186 MET A C 1
ATOM 1467 O O . MET A 1 186 ? 9.430 0.033 -21.663 1.00 87.88 186 MET A O 1
ATOM 1471 N N . MET A 1 187 ? 11.055 1.590 -21.643 1.00 91.25 187 MET A N 1
ATOM 1472 C CA . MET A 1 187 ? 10.168 2.723 -21.390 1.00 91.25 187 MET A CA 1
ATOM 1473 C C . MET A 1 187 ? 9.070 2.823 -22.441 1.00 91.25 187 MET A C 1
ATOM 1475 O O . MET A 1 187 ? 7.898 2.704 -22.114 1.00 91.25 187 MET A O 1
ATOM 1479 N N . ASN A 1 188 ? 9.426 2.877 -23.727 1.00 91.12 188 ASN A N 1
ATOM 1480 C CA . ASN A 1 188 ? 8.444 2.978 -24.812 1.00 91.12 188 ASN A CA 1
ATOM 1481 C C . ASN A 1 188 ? 7.425 1.821 -24.856 1.00 91.12 188 ASN A C 1
ATOM 1483 O O . ASN A 1 188 ? 6.387 1.942 -25.510 1.00 91.12 188 ASN A O 1
ATOM 1487 N N . MET A 1 189 ? 7.737 0.674 -24.246 1.00 92.38 189 MET A N 1
ATOM 1488 C CA . MET A 1 189 ? 6.868 -0.500 -24.233 1.00 92.38 189 MET A CA 1
ATOM 1489 C C . MET A 1 189 ? 5.989 -0.592 -22.980 1.00 92.38 189 MET A C 1
ATOM 1491 O O . MET A 1 189 ? 4.880 -1.129 -23.075 1.00 92.38 189 MET A O 1
ATOM 1495 N N . PHE A 1 190 ? 6.480 -0.130 -21.828 1.00 94.69 190 PHE A N 1
ATOM 1496 C CA . PHE A 1 190 ? 5.848 -0.371 -20.528 1.00 94.69 190 PHE A CA 1
ATOM 1497 C C . PHE A 1 190 ? 5.357 0.887 -19.810 1.00 94.69 190 PHE A C 1
ATOM 1499 O O . PHE A 1 190 ? 4.431 0.737 -19.020 1.00 94.69 190 PHE A O 1
ATOM 1506 N N . ASP A 1 191 ? 5.885 2.069 -20.131 1.00 95.62 191 ASP A N 1
ATOM 1507 C CA . ASP A 1 191 ? 5.349 3.365 -19.694 1.00 95.62 191 ASP A CA 1
ATOM 1508 C C . ASP A 1 191 ? 4.035 3.637 -20.450 1.00 95.62 191 ASP A C 1
ATOM 1510 O O . ASP A 1 191 ? 4.008 3.921 -21.654 1.00 95.62 191 ASP A O 1
ATOM 1514 N N . ARG A 1 192 ? 2.909 3.416 -19.772 1.00 95.62 192 ARG A N 1
ATOM 1515 C CA . ARG A 1 192 ? 1.561 3.487 -20.345 1.00 95.62 192 ARG A CA 1
ATOM 1516 C C . ARG A 1 192 ? 0.975 4.877 -20.246 1.00 95.62 192 ARG A C 1
ATOM 1518 O O . ARG A 1 192 ? 0.134 5.215 -21.088 1.00 95.62 192 ARG A O 1
ATOM 1525 N N . ASP A 1 193 ? 1.322 5.624 -19.207 1.00 94.19 193 ASP A N 1
ATOM 1526 C CA . ASP A 1 193 ? 0.812 6.975 -19.004 1.00 94.19 193 ASP A CA 1
ATOM 1527 C C . ASP A 1 193 ? 1.728 8.066 -19.589 1.00 94.19 193 ASP A C 1
ATOM 1529 O O . ASP A 1 193 ? 1.262 9.189 -19.813 1.00 94.19 193 ASP A O 1
ATOM 1533 N N . GLY A 1 194 ? 2.937 7.691 -20.013 1.00 94.12 194 GLY A N 1
ATOM 1534 C CA . GLY A 1 194 ? 3.889 8.518 -20.742 1.00 94.12 194 GLY A CA 1
ATOM 1535 C C . GLY A 1 194 ? 4.604 9.519 -19.846 1.00 94.12 194 GLY A C 1
ATOM 1536 O O . GLY A 1 194 ? 4.916 10.618 -20.320 1.00 94.12 194 GLY A O 1
ATOM 1537 N N . ASP A 1 195 ? 4.775 9.199 -18.562 1.00 94.50 195 ASP A N 1
ATOM 1538 C CA . ASP A 1 195 ? 5.391 10.090 -17.582 1.00 94.50 195 ASP A CA 1
ATOM 1539 C C . ASP A 1 195 ? 6.926 9.982 -17.515 1.00 94.50 195 ASP A C 1
ATOM 1541 O O . ASP A 1 195 ? 7.559 10.684 -16.723 1.00 94.50 195 ASP A O 1
ATOM 1545 N N . GLU A 1 196 ? 7.522 9.197 -18.420 1.00 93.38 196 GLU A N 1
ATOM 1546 C CA . GLU A 1 196 ? 8.960 8.916 -18.498 1.00 93.38 196 GLU A CA 1
ATOM 1547 C C . GLU A 1 196 ? 9.499 8.185 -17.256 1.00 93.38 196 GLU A C 1
ATOM 1549 O O . GLU A 1 196 ? 10.710 8.162 -17.006 1.00 93.38 196 GLU A O 1
ATOM 1554 N N . SER A 1 197 ? 8.618 7.506 -16.523 1.00 95.56 197 SER A N 1
ATOM 1555 C CA . SER A 1 197 ? 8.962 6.579 -15.456 1.00 95.56 197 SER A CA 1
ATOM 1556 C C . SER A 1 197 ? 8.085 5.325 -15.504 1.00 95.56 197 SER A C 1
ATOM 1558 O O . SER A 1 197 ? 7.116 5.249 -16.248 1.00 95.56 197 SER A O 1
ATOM 1560 N N . LEU A 1 198 ? 8.485 4.277 -14.787 1.00 95.56 198 LEU A N 1
ATOM 1561 C CA . LEU A 1 198 ? 7.644 3.105 -14.583 1.00 95.56 198 LEU A CA 1
ATOM 1562 C C . LEU A 1 198 ? 7.079 3.164 -13.176 1.00 95.56 198 LEU A C 1
ATOM 1564 O O . LEU A 1 198 ? 7.822 3.044 -12.192 1.00 95.56 198 LEU A O 1
ATOM 1568 N N . ASP A 1 199 ? 5.759 3.261 -13.071 1.00 94.25 199 ASP A N 1
ATOM 1569 C CA . ASP A 1 199 ? 5.098 2.965 -11.813 1.00 94.25 199 ASP A CA 1
ATOM 1570 C C . ASP A 1 199 ? 5.248 1.470 -11.468 1.00 94.25 199 ASP A C 1
ATOM 1572 O O . ASP A 1 199 ? 5.743 0.638 -12.240 1.00 94.25 199 ASP A O 1
ATOM 1576 N N . ARG A 1 200 ? 4.830 1.078 -10.263 1.00 93.44 200 ARG A N 1
ATOM 1577 C CA . ARG A 1 200 ? 4.962 -0.321 -9.842 1.00 93.44 200 ARG A CA 1
ATOM 1578 C C . ARG A 1 200 ? 4.193 -1.291 -10.755 1.00 93.44 200 ARG A C 1
ATOM 1580 O O . ARG A 1 200 ? 4.678 -2.396 -11.004 1.00 93.44 200 ARG A O 1
ATOM 1587 N N . ASP A 1 201 ? 2.984 -0.942 -11.183 1.00 92.06 201 ASP A N 1
ATOM 1588 C CA . ASP A 1 201 ? 2.145 -1.832 -11.989 1.00 92.06 201 ASP A CA 1
ATOM 1589 C C . ASP A 1 201 ? 2.744 -1.992 -13.406 1.00 92.06 201 ASP A C 1
ATOM 1591 O O . ASP A 1 201 ? 2.770 -3.103 -13.942 1.00 92.06 201 ASP A O 1
ATOM 1595 N N . GLU A 1 202 ? 3.324 -0.934 -13.972 1.00 94.75 202 GLU A N 1
ATOM 1596 C CA . GLU A 1 202 ? 4.086 -0.943 -15.230 1.00 94.75 202 GLU A CA 1
ATOM 1597 C C . GLU A 1 202 ? 5.389 -1.731 -15.121 1.00 94.75 202 GLU A C 1
ATOM 1599 O O . GLU A 1 202 ? 5.674 -2.604 -15.950 1.00 94.75 202 GLU A O 1
ATOM 1604 N N . PHE A 1 203 ? 6.138 -1.519 -14.039 1.00 94.88 203 PHE A N 1
ATOM 1605 C CA . PHE A 1 203 ? 7.330 -2.298 -13.735 1.00 94.88 203 PHE A CA 1
ATOM 1606 C C . PHE A 1 203 ? 7.013 -3.792 -13.614 1.00 94.88 203 PHE A C 1
ATOM 1608 O O . PHE A 1 203 ? 7.776 -4.636 -14.085 1.00 94.88 203 PHE A O 1
ATOM 1615 N N . PHE A 1 204 ? 5.883 -4.157 -12.999 1.00 93.88 204 PHE A N 1
ATOM 1616 C CA . PHE A 1 204 ? 5.480 -5.560 -12.866 1.00 93.88 204 PHE A CA 1
ATOM 1617 C C . PHE A 1 204 ? 5.202 -6.191 -14.231 1.00 93.88 204 PHE A C 1
ATOM 1619 O O . PHE A 1 204 ? 5.620 -7.323 -14.471 1.00 93.88 204 PHE A O 1
ATOM 1626 N N . LEU A 1 205 ? 4.562 -5.454 -15.139 1.00 92.38 205 LEU A N 1
ATOM 1627 C CA . LEU A 1 205 ? 4.314 -5.908 -16.509 1.00 92.38 205 LEU A CA 1
ATOM 1628 C C . LEU A 1 205 ? 5.616 -6.090 -17.291 1.00 92.38 205 LEU A C 1
ATOM 1630 O O . LEU A 1 205 ? 5.786 -7.102 -17.977 1.00 92.38 205 LEU A O 1
ATOM 1634 N N . MET A 1 206 ? 6.549 -5.147 -17.151 1.00 90.81 206 MET A N 1
ATOM 1635 C CA . MET A 1 206 ? 7.894 -5.268 -17.709 1.00 90.81 206 MET A CA 1
ATOM 1636 C C . MET A 1 206 ? 8.595 -6.521 -17.172 1.00 90.81 206 MET A C 1
ATOM 1638 O O . MET A 1 206 ? 9.122 -7.331 -17.938 1.00 90.81 206 MET A O 1
ATOM 1642 N N . HIS A 1 207 ? 8.573 -6.713 -15.853 1.00 88.69 207 HIS A N 1
ATOM 1643 C CA . HIS A 1 207 ? 9.221 -7.840 -15.187 1.00 88.69 207 HIS A CA 1
ATOM 1644 C C . HIS A 1 207 ? 8.684 -9.192 -15.664 1.00 88.69 207 HIS A C 1
ATOM 1646 O O . HIS A 1 207 ? 9.470 -10.104 -15.941 1.00 88.69 207 HIS A O 1
ATOM 1652 N N . GLU A 1 208 ? 7.362 -9.305 -15.806 1.00 87.44 208 GLU A N 1
ATOM 1653 C CA . GLU A 1 208 ? 6.681 -10.496 -16.319 1.00 87.44 208 GLU A CA 1
ATOM 1654 C C . GLU A 1 208 ? 7.048 -10.796 -17.775 1.00 87.44 208 GLU A C 1
ATOM 1656 O O . GLU A 1 208 ? 7.312 -11.952 -18.113 1.00 87.44 208 GLU A O 1
ATOM 1661 N N . ALA A 1 209 ? 7.128 -9.770 -18.625 1.00 86.19 209 ALA A N 1
ATOM 1662 C CA . ALA A 1 209 ? 7.488 -9.926 -20.031 1.00 86.19 209 ALA A CA 1
ATOM 1663 C C . ALA A 1 209 ? 8.941 -10.396 -20.229 1.00 86.19 209 ALA A C 1
ATOM 1665 O O . ALA A 1 209 ? 9.224 -11.159 -21.154 1.00 86.19 209 ALA A O 1
ATOM 1666 N N . ILE A 1 210 ? 9.857 -9.968 -19.355 1.00 77.12 210 ILE A N 1
ATOM 1667 C CA . ILE A 1 210 ? 11.285 -10.319 -19.425 1.00 77.12 210 ILE A CA 1
ATOM 1668 C C . ILE A 1 210 ? 11.564 -11.697 -18.799 1.00 77.12 210 ILE A C 1
ATOM 1670 O O . ILE A 1 210 ? 12.510 -12.380 -19.198 1.00 77.12 210 ILE A O 1
ATOM 1674 N N . HIS A 1 211 ? 10.722 -12.156 -17.867 1.00 70.19 211 HIS A N 1
ATOM 1675 C CA . HIS A 1 211 ? 10.875 -13.443 -17.178 1.00 70.19 211 HIS A CA 1
ATOM 1676 C C . HIS A 1 211 ? 9.685 -14.397 -17.397 1.00 70.19 211 HIS A C 1
ATOM 1678 O O . HIS A 1 211 ? 9.076 -14.849 -16.419 1.00 70.19 211 HIS A O 1
ATOM 1684 N N . PRO A 1 212 ? 9.375 -14.795 -18.646 1.00 56.81 212 PRO A N 1
ATOM 1685 C CA . PRO A 1 212 ? 8.192 -15.605 -18.940 1.00 56.81 212 PRO A CA 1
ATOM 1686 C C . PRO A 1 212 ? 8.215 -16.990 -18.266 1.00 56.81 212 PRO A C 1
ATOM 1688 O O . PRO A 1 212 ? 7.165 -17.559 -17.992 1.00 56.81 212 PRO A O 1
ATOM 1691 N N . GLU A 1 213 ? 9.395 -17.527 -17.934 1.00 54.84 213 GLU A N 1
ATOM 1692 C CA . GLU A 1 213 ? 9.540 -18.845 -17.291 1.00 54.84 213 GLU A CA 1
ATOM 1693 C C . GLU A 1 213 ? 9.141 -18.855 -15.797 1.00 54.84 213 GLU A C 1
ATOM 1695 O O . GLU A 1 213 ? 8.911 -19.917 -15.225 1.00 54.84 213 GLU A O 1
ATOM 1700 N N . LYS A 1 214 ? 9.025 -17.686 -15.145 1.00 50.22 214 LYS A N 1
ATOM 1701 C CA . LYS A 1 214 ? 8.638 -17.567 -13.722 1.00 50.22 214 LYS A CA 1
ATOM 1702 C C . LYS A 1 214 ? 7.145 -17.289 -13.510 1.00 50.22 214 LYS A C 1
ATOM 1704 O O . LYS A 1 214 ? 6.710 -17.196 -12.364 1.00 50.22 214 LYS A O 1
ATOM 1709 N N . ALA A 1 215 ? 6.370 -17.139 -14.584 1.00 49.34 215 ALA A N 1
ATOM 1710 C CA . ALA A 1 215 ? 4.951 -16.796 -14.511 1.00 49.34 215 ALA A CA 1
ATOM 1711 C C . ALA A 1 215 ? 4.060 -17.958 -14.022 1.00 49.34 215 ALA A C 1
ATOM 1713 O O . ALA A 1 215 ? 2.957 -17.715 -13.543 1.00 49.34 215 ALA A O 1
ATOM 1714 N N . GLU A 1 216 ? 4.540 -19.205 -14.059 1.00 44.78 216 GLU A N 1
ATOM 1715 C CA . GLU A 1 216 ? 3.792 -20.381 -13.596 1.00 44.78 216 GLU A CA 1
ATOM 1716 C C . GLU A 1 216 ? 4.711 -21.400 -12.907 1.00 44.78 216 GLU A C 1
ATOM 1718 O O . GLU A 1 216 ? 4.981 -22.480 -13.426 1.00 44.78 216 GLU A O 1
ATOM 1723 N N . VAL A 1 217 ? 5.187 -21.094 -11.702 1.00 41.59 217 VAL A N 1
ATOM 1724 C CA . VAL A 1 217 ? 5.601 -22.158 -10.778 1.00 41.59 217 VAL A CA 1
ATOM 1725 C C . VAL A 1 217 ? 4.848 -21.933 -9.473 1.00 41.59 217 VAL A C 1
ATOM 1727 O O . VAL A 1 217 ? 5.211 -21.032 -8.712 1.00 41.59 217 VAL A O 1
ATOM 1730 N N . PRO A 1 218 ? 3.774 -22.701 -9.201 1.00 40.72 218 PRO A N 1
ATOM 1731 C CA . PRO A 1 218 ? 3.205 -22.758 -7.865 1.00 40.72 218 PRO A CA 1
ATOM 1732 C C . PRO A 1 218 ? 4.351 -23.067 -6.909 1.00 40.72 218 PRO A C 1
ATOM 1734 O O . PRO A 1 218 ? 5.117 -23.995 -7.168 1.00 40.72 218 PRO A O 1
ATOM 1737 N N . MET A 1 219 ? 4.496 -22.290 -5.836 1.00 40.88 219 MET A N 1
ATOM 1738 C CA . MET A 1 219 ? 5.411 -22.661 -4.765 1.00 40.88 219 MET A CA 1
ATOM 1739 C C . MET A 1 219 ? 4.981 -24.041 -4.260 1.00 40.88 219 MET A C 1
ATOM 1741 O O . MET A 1 219 ? 4.010 -24.150 -3.512 1.00 40.88 219 MET A O 1
ATOM 1745 N N . GLU A 1 220 ? 5.660 -25.098 -4.703 1.00 43.72 220 GLU A N 1
ATOM 1746 C CA . GLU A 1 220 ? 5.578 -26.383 -4.031 1.00 43.72 220 GLU A CA 1
ATOM 1747 C C . GLU A 1 220 ? 6.045 -26.126 -2.599 1.00 43.72 220 GLU A C 1
ATOM 1749 O O . GLU A 1 220 ? 7.143 -25.612 -2.372 1.00 43.72 220 GLU A O 1
ATOM 1754 N N . GLU A 1 221 ? 5.169 -26.400 -1.630 1.00 43.06 221 GLU A N 1
ATOM 1755 C CA . GLU A 1 221 ? 5.551 -26.433 -0.225 1.00 43.06 221 GLU A CA 1
ATOM 1756 C C . GLU A 1 221 ? 6.768 -27.354 -0.103 1.00 43.06 221 GLU A C 1
ATOM 1758 O O . GLU A 1 221 ? 6.651 -28.569 -0.271 1.00 43.06 221 GLU A O 1
ATOM 1763 N N . GLU A 1 222 ? 7.947 -26.788 0.166 1.00 41.75 222 GLU A N 1
ATOM 1764 C CA . GLU A 1 222 ? 9.115 -27.603 0.478 1.00 41.75 222 GLU A CA 1
ATOM 1765 C C . GLU A 1 222 ? 8.785 -28.461 1.709 1.00 41.75 222 GLU A C 1
ATOM 1767 O O . GLU A 1 222 ? 8.613 -27.943 2.818 1.00 41.75 222 GLU A O 1
ATOM 1772 N N . ASP A 1 223 ? 8.687 -29.782 1.509 1.00 39.56 223 ASP A N 1
ATOM 1773 C CA . ASP A 1 223 ? 8.459 -30.758 2.575 1.00 39.56 223 ASP A CA 1
ATOM 1774 C C . ASP A 1 223 ? 9.542 -30.573 3.661 1.00 39.56 223 ASP A C 1
ATOM 1776 O O . ASP A 1 223 ? 10.738 -30.770 3.395 1.00 39.56 223 ASP A O 1
ATOM 1780 N N . PRO A 1 224 ? 9.162 -30.254 4.916 1.00 48.78 224 PRO A N 1
ATOM 1781 C CA . PRO A 1 224 ? 10.100 -30.065 6.022 1.00 48.78 224 PRO A CA 1
ATOM 1782 C C . PRO A 1 224 ? 11.026 -31.266 6.286 1.00 48.78 224 PRO A C 1
ATOM 1784 O O . PRO A 1 224 ? 11.992 -31.153 7.049 1.00 48.78 224 PRO A O 1
ATOM 1787 N N . LYS A 1 225 ? 10.759 -32.435 5.692 1.00 47.59 225 LYS A N 1
ATOM 1788 C CA . LYS A 1 225 ? 11.542 -33.658 5.895 1.00 47.59 225 LYS A CA 1
ATOM 1789 C C . LYS A 1 225 ? 12.841 -33.729 5.092 1.00 47.59 225 LYS A C 1
ATOM 1791 O O . LYS A 1 225 ? 13.725 -34.489 5.496 1.00 47.59 225 LYS A O 1
ATOM 1796 N N . GLU A 1 226 ? 13.045 -32.920 4.049 1.00 43.66 226 GLU A N 1
ATOM 1797 C CA . GLU A 1 226 ? 14.296 -32.972 3.266 1.00 43.66 226 GLU A CA 1
ATOM 1798 C C . GLU A 1 226 ? 15.433 -32.087 3.823 1.00 43.66 226 GLU A C 1
ATOM 1800 O O . GLU A 1 226 ? 16.584 -32.166 3.386 1.00 43.66 226 GLU A O 1
ATOM 1805 N N . GLN A 1 227 ? 15.178 -31.300 4.874 1.00 48.91 227 GLN A N 1
ATOM 1806 C CA . GLN A 1 227 ? 16.234 -30.527 5.548 1.00 48.91 227 GLN A CA 1
ATOM 1807 C C . GLN A 1 227 ? 16.974 -31.310 6.648 1.00 48.91 227 GLN A C 1
ATOM 1809 O O . GLN A 1 227 ? 18.058 -30.902 7.081 1.00 48.91 227 GLN A O 1
ATOM 1814 N N . ALA A 1 228 ? 16.463 -32.472 7.067 1.00 43.31 228 ALA A N 1
ATOM 1815 C CA . ALA A 1 228 ? 17.108 -33.298 8.092 1.00 43.31 228 ALA A CA 1
ATOM 1816 C C . ALA A 1 228 ? 18.321 -34.095 7.562 1.00 43.31 228 ALA A C 1
ATOM 1818 O O . ALA A 1 228 ? 19.231 -34.410 8.326 1.00 43.31 228 ALA A O 1
ATOM 1819 N N . GLY A 1 229 ? 18.389 -34.377 6.255 1.00 42.09 229 GLY A N 1
ATOM 1820 C CA . GLY A 1 229 ? 19.433 -35.233 5.668 1.00 42.09 229 GLY A CA 1
ATOM 1821 C C . GLY A 1 229 ? 20.744 -34.530 5.290 1.00 42.09 229 GLY A C 1
ATOM 1822 O O . GLY A 1 229 ? 21.778 -35.184 5.148 1.00 42.09 229 GLY A O 1
ATOM 1823 N N . LYS A 1 230 ? 20.746 -33.198 5.132 1.00 46.00 230 LYS A N 1
ATOM 1824 C CA . LYS A 1 230 ? 21.925 -32.446 4.646 1.00 46.00 230 LYS A CA 1
ATOM 1825 C C . LYS A 1 230 ? 22.796 -31.840 5.756 1.00 46.00 230 LYS A C 1
ATOM 1827 O O . LYS A 1 230 ? 23.931 -31.449 5.481 1.00 46.00 230 LYS A O 1
ATOM 1832 N N . LYS A 1 231 ? 22.335 -31.813 7.014 1.00 42.53 231 LYS A N 1
ATOM 1833 C CA . LYS A 1 231 ? 23.107 -31.259 8.148 1.00 42.53 231 LYS A CA 1
ATOM 1834 C C . LYS A 1 231 ? 24.145 -32.213 8.757 1.00 42.53 231 LYS A C 1
ATOM 1836 O O . LYS A 1 231 ? 25.024 -31.738 9.471 1.00 42.53 231 LYS A O 1
ATOM 1841 N N . ASP A 1 232 ? 24.130 -33.505 8.422 1.00 43.28 232 ASP A N 1
ATOM 1842 C CA . ASP A 1 232 ? 24.953 -34.510 9.122 1.00 43.28 232 ASP A CA 1
ATOM 1843 C C . ASP A 1 232 ? 26.282 -34.884 8.425 1.00 43.28 232 ASP A C 1
ATOM 1845 O O . ASP A 1 232 ? 27.058 -35.705 8.905 1.00 43.28 232 ASP A O 1
ATOM 1849 N N . ARG A 1 233 ? 26.623 -34.250 7.291 1.00 42.16 233 ARG A N 1
ATOM 1850 C CA . ARG A 1 233 ? 27.903 -34.502 6.585 1.00 42.16 233 ARG A CA 1
ATOM 1851 C C . ARG A 1 233 ? 29.052 -33.555 6.956 1.00 42.16 233 ARG A C 1
ATOM 1853 O O . ARG A 1 233 ? 30.146 -33.700 6.415 1.00 42.16 233 ARG A O 1
ATOM 1860 N N . ARG A 1 234 ? 28.861 -32.616 7.894 1.00 43.69 234 ARG A N 1
ATOM 1861 C CA . ARG A 1 234 ? 29.894 -31.643 8.322 1.00 43.69 234 ARG A CA 1
ATOM 1862 C C . ARG A 1 234 ? 30.403 -31.842 9.756 1.00 43.69 234 ARG A C 1
ATOM 1864 O O . ARG A 1 234 ? 30.691 -30.868 10.443 1.00 43.69 234 ARG A O 1
ATOM 1871 N N . ARG A 1 235 ? 30.560 -33.086 10.219 1.00 43.62 235 ARG A N 1
ATOM 1872 C CA . ARG A 1 235 ? 31.353 -33.392 11.426 1.00 43.62 235 ARG A CA 1
ATOM 1873 C C . ARG A 1 235 ? 32.151 -34.687 11.253 1.00 43.62 235 ARG A C 1
ATOM 1875 O O . ARG A 1 235 ? 31.754 -35.742 11.727 1.00 43.62 235 ARG A O 1
ATOM 1882 N N . ARG A 1 236 ? 33.316 -34.604 10.604 1.00 36.19 236 ARG A N 1
ATOM 1883 C CA . ARG A 1 236 ? 34.433 -35.511 10.916 1.00 36.19 236 ARG A CA 1
ATOM 1884 C C . ARG A 1 236 ? 35.460 -34.717 11.725 1.00 36.19 236 ARG A C 1
ATOM 1886 O O . ARG A 1 236 ? 35.933 -33.706 11.210 1.00 36.19 236 ARG A O 1
ATOM 1893 N N . PRO A 1 237 ? 35.804 -35.120 12.957 1.00 41.91 237 PRO A N 1
ATOM 1894 C CA . PRO A 1 237 ? 36.925 -34.516 13.662 1.00 41.91 237 PRO A CA 1
ATOM 1895 C C . PRO A 1 237 ? 38.238 -34.938 12.987 1.00 41.91 237 PRO A C 1
ATOM 1897 O O . PRO A 1 237 ? 38.443 -36.119 12.697 1.00 41.91 237 PRO A O 1
ATOM 1900 N N . GLN A 1 238 ? 39.122 -33.971 12.726 1.00 42.84 238 GLN A N 1
ATOM 1901 C CA . GLN A 1 238 ? 40.521 -34.249 12.404 1.00 42.84 238 GLN A CA 1
ATOM 1902 C C . GLN A 1 238 ? 41.166 -34.913 13.622 1.00 42.84 238 GLN A C 1
ATOM 1904 O O . GLN A 1 238 ? 41.137 -34.377 14.729 1.00 42.84 238 GLN A O 1
ATOM 1909 N N . LYS A 1 239 ? 41.715 -36.109 13.415 1.00 39.88 239 LYS A N 1
ATOM 1910 C CA . LYS A 1 239 ? 42.512 -36.821 14.407 1.00 39.88 239 LYS A CA 1
ATOM 1911 C C . LYS A 1 239 ? 43.887 -36.149 14.455 1.00 39.88 239 LYS A C 1
ATOM 1913 O O . LYS A 1 239 ? 44.587 -36.130 13.449 1.00 39.88 239 LYS A O 1
ATOM 1918 N N . VAL A 1 240 ? 44.226 -35.570 15.602 1.00 41.91 240 VAL A N 1
ATOM 1919 C CA . VAL A 1 240 ? 45.577 -35.095 15.927 1.00 41.91 240 VAL A CA 1
ATOM 1920 C C . VAL A 1 240 ? 46.408 -36.332 16.274 1.00 41.91 240 VAL A C 1
ATOM 1922 O O . VAL A 1 240 ? 46.032 -37.079 17.178 1.00 41.91 240 VAL A O 1
ATOM 1925 N N . GLU A 1 241 ? 47.479 -36.587 15.527 1.00 42.56 241 GLU A N 1
ATOM 1926 C CA . GLU A 1 241 ? 48.531 -37.526 15.931 1.00 42.56 241 GLU A CA 1
ATOM 1927 C C . GLU A 1 241 ? 49.598 -36.777 16.739 1.00 42.56 241 GLU A C 1
ATOM 1929 O O . GLU A 1 241 ? 49.901 -35.618 16.449 1.00 42.56 241 GLU A O 1
ATOM 1934 N N . LEU A 1 242 ? 50.061 -37.450 17.797 1.00 41.44 242 LEU A N 1
ATOM 1935 C CA . LEU A 1 242 ? 51.087 -37.036 18.759 1.00 41.44 242 LEU A CA 1
ATOM 1936 C C . LEU A 1 242 ? 52.484 -36.983 18.135 1.00 41.44 242 LEU A C 1
ATOM 1938 O O . LEU A 1 242 ? 52.788 -37.887 17.324 1.00 41.44 242 LEU A O 1
#

Nearest PDB structures (foldseek):
  4guk-assembly3_B  TM=8.296E-01  e=9.575E-03  Homo sapiens
  5afp-assembly2_A  TM=8.343E-01  e=1.145E-02  Rattus norvegicus
  4ov2-assembly3_C  TM=8.290E-01  e=3.151E-02  Rattus norvegicus
  6od0-assembly1_A  TM=6.982E-01  e=1.957E-02  Homo sapiens
  8bav-assembly2_C  TM=7.438E-01  e=8.671E-02  Homo sapiens

Sequence (242 aa):
MAPINITGLIIILVISCVEGQTQTKEDVEIEIITPPPSLECQGIRKGDWVSILYNASTVEGQYLDSTYNRGRDNLTIPEVYYFAVGTKNGVTIGLEGACKGEQRRLKMPLSKWQKDANDTTIVYDALVRDHVPVENKHRLMEFWSMDWSSDGFVDLEEIDRALNRDKNMKAMLEDSFGVEGMSDMMMNMFDRDGDESLDRDEFFLMHEAIHPEKAEVPMEEEDPKEQAGKKDRRRRPQKVEL

Secondary structure (DSSP, 8-state):
-------------------SEEE-TTS-EEEEEE--S-TTPPPP-TT-EEEEEEEEEETT--EEEESSSBTTTTB---EEEE--TT---HHHHHHTT--TT-EEEEEEEGGGTSTT--S-EEEEEEEEEEEE-GGGHHHHHHHHHH-SS-SS-EEHHHHHHHHHH-HHHHHHHTTTT-HHHHHHHHHHHH-SS-SSEE-HHHHHHHHHHH-GGGTT-------GGGGSSSGGGS--PPPPP-

Foldseek 3Di:
DDDDDPPPPPPPPPPPPDQAWDADPLGKIKHWPFADPDPPFAADDAQKKFWKWKFKDFPVRHGDDTCALPDPVRDNHTDIDGLHDPQLQNVSVRRGGGGAQIKMWIWGAVCSHDPPDDRTIMIMIMHGNDIGDNLCVVLVVVQVVLPPVPPQWHALVSQLVVQCVPPVSQVVQVVPQHSSRVSVVLCVVQVPVNPRIHHSVSSSVSVCVVCVVSPDDDPDPPDPVVVVPPPPPPDDDDDDDD

Solvent-accessible surface area (backbone atoms only — not comparable to full-atom values): 14370 Å² total; per-residue (Å²): 134,82,85,86,82,80,90,73,82,79,77,78,77,77,78,70,83,68,79,66,65,47,74,49,98,83,57,32,36,32,32,72,76,36,70,48,85,51,94,83,57,76,44,43,51,75,56,15,41,38,30,31,39,39,44,33,24,35,77,89,64,50,81,72,52,53,26,56,57,42,76,94,80,49,37,73,51,65,52,71,46,61,37,64,79,89,64,80,34,40,64,61,64,61,44,56,57,42,31,53,60,17,24,36,38,32,39,31,45,37,45,32,77,39,84,91,47,60,88,50,50,26,38,38,42,36,33,28,71,34,69,43,56,49,88,48,46,64,56,54,51,50,50,58,71,44,22,77,86,69,81,70,42,38,37,58,69,38,45,40,51,53,47,61,67,38,66,70,55,35,64,56,26,70,76,74,61,35,56,66,54,48,36,53,51,50,44,76,70,35,35,82,88,68,79,71,36,27,42,67,71,33,44,47,54,47,52,47,70,76,40,64,84,70,77,76,65,79,83,71,78,76,62,80,72,71,65,70,74,72,71,75,80,82,76,79,83,83,80,83,80,132

pLDDT: mean 79.46, std 20.0, range [36.19, 97.88]

Mean predicted aligned error: 13.05 Å

Organism: Crassostrea virginica (NCBI:txid6565)

Radius of gyration: 26.27 Å; Cα contacts (8 Å, |Δi|>4): 344; chains: 1; bounding box: 101×65×56 Å

InterPro domains:
  IPR002048 EF-hand domain [PS50222] (178-213)
 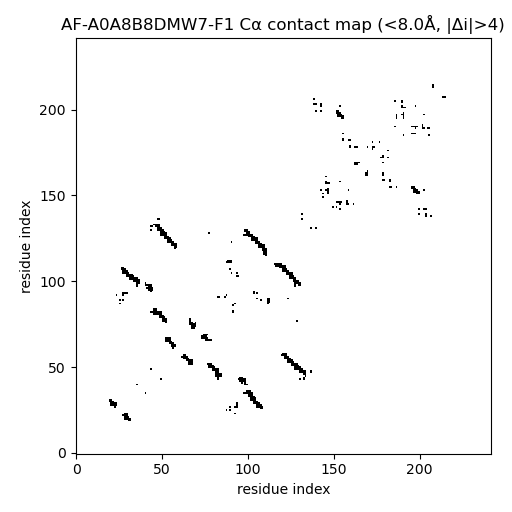 IPR011992 EF-hand domain pair [SSF47473] (142-216)
  IPR046357 Peptidyl-prolyl cis-trans isomerase domain superfamily [G3DSA:3.10.50.40] (18-130)
  IPR052273 Peptidyl-prolyl cis-trans isomerase FKBP [PTHR46222] (16-206)